Protein AF-A0A0A1TPD6-F1 (afdb_monomer_lite)

Radius of gyration: 27.26 Å; chains: 1; bounding box: 92×79×40 Å

Structure (mmCIF, N/CA/C/O backbone):
data_AF-A0A0A1TPD6-F1
#
_entry.id   AF-A0A0A1TPD6-F1
#
loop_
_atom_site.group_PDB
_atom_site.id
_atom_site.type_symbol
_atom_site.label_atom_id
_atom_site.label_alt_id
_atom_site.label_comp_id
_atom_site.label_asym_id
_atom_site.label_entity_id
_atom_site.label_seq_id
_atom_site.pdbx_PDB_ins_code
_atom_site.Cartn_x
_atom_site.Cartn_y
_atom_site.Cartn_z
_atom_site.occupancy
_atom_site.B_iso_or_equiv
_atom_site.auth_seq_id
_atom_site.auth_comp_id
_atom_site.auth_asym_id
_atom_site.auth_atom_id
_atom_site.pdbx_PDB_model_num
ATOM 1 N N . MET A 1 1 ? 70.419 62.899 -5.193 1.00 40.12 1 MET A N 1
ATOM 2 C CA . MET A 1 1 ? 69.857 62.252 -6.392 1.00 40.12 1 MET A CA 1
ATOM 3 C C . MET A 1 1 ? 69.975 60.765 -6.112 1.00 40.12 1 MET A C 1
ATOM 5 O O . MET A 1 1 ? 71.094 60.279 -6.061 1.00 40.12 1 MET A O 1
ATOM 9 N N . GLU A 1 2 ? 68.998 60.251 -5.362 1.00 36.41 2 GLU A N 1
ATOM 10 C CA . GLU A 1 2 ? 67.875 59.434 -5.888 1.00 36.41 2 GLU A CA 1
ATOM 11 C C . GLU A 1 2 ? 68.377 58.024 -6.238 1.00 36.41 2 GLU A C 1
ATOM 13 O O . GLU A 1 2 ? 69.223 57.893 -7.113 1.00 36.41 2 GLU A O 1
ATOM 18 N N . THR A 1 3 ? 68.180 57.069 -5.309 1.00 37.91 3 THR A N 1
ATOM 19 C CA . THR A 1 3 ? 67.200 55.942 -5.371 1.00 37.91 3 THR A CA 1
ATOM 20 C C . THR A 1 3 ? 67.683 54.843 -6.342 1.00 37.91 3 THR A C 1
ATOM 22 O O . THR A 1 3 ? 68.212 55.143 -7.397 1.00 37.91 3 THR A O 1
ATOM 25 N N . THR A 1 4 ? 67.684 53.541 -6.050 1.00 40.16 4 THR A N 1
ATOM 26 C CA . THR A 1 4 ? 66.733 52.669 -5.338 1.00 40.16 4 THR A CA 1
ATOM 27 C C . THR A 1 4 ? 67.425 51.362 -4.914 1.00 40.16 4 THR A C 1
ATOM 29 O O . THR A 1 4 ? 68.225 50.810 -5.670 1.00 40.16 4 THR A O 1
ATOM 32 N N . GLU A 1 5 ? 67.050 50.843 -3.744 1.00 43.75 5 GLU A N 1
ATOM 33 C CA . GLU A 1 5 ? 67.279 49.459 -3.307 1.00 43.75 5 GLU A CA 1
ATOM 34 C C . GLU A 1 5 ? 66.600 48.455 -4.250 1.00 43.75 5 GLU A C 1
ATOM 36 O O . GLU A 1 5 ? 65.486 48.686 -4.720 1.00 43.75 5 GLU A O 1
ATOM 41 N N . THR A 1 6 ? 67.250 47.319 -4.500 1.00 41.81 6 THR A N 1
ATOM 42 C CA . THR A 1 6 ? 66.646 46.162 -5.173 1.00 41.81 6 THR A CA 1
ATOM 43 C C . THR A 1 6 ? 66.425 45.076 -4.122 1.00 41.81 6 THR A C 1
ATOM 45 O O . THR A 1 6 ? 67.367 44.413 -3.698 1.00 41.81 6 THR A O 1
ATOM 48 N N . MET A 1 7 ? 65.183 44.946 -3.651 1.00 40.75 7 MET A N 1
ATOM 49 C CA . MET A 1 7 ? 64.729 43.807 -2.852 1.00 40.75 7 MET A CA 1
ATOM 50 C C . MET A 1 7 ? 64.311 42.682 -3.798 1.00 40.75 7 MET A C 1
ATOM 52 O O . MET A 1 7 ? 63.348 42.827 -4.549 1.00 40.75 7 MET A O 1
ATOM 56 N N . ASP A 1 8 ? 65.029 41.565 -3.749 1.00 39.47 8 ASP A N 1
ATOM 57 C CA . ASP A 1 8 ? 64.666 40.343 -4.458 1.00 39.47 8 ASP A CA 1
ATOM 58 C C . ASP A 1 8 ? 63.597 39.600 -3.638 1.00 39.47 8 ASP A C 1
ATOM 60 O O . ASP A 1 8 ? 63.873 39.003 -2.596 1.00 39.47 8 ASP A O 1
ATOM 64 N N . THR A 1 9 ? 62.335 39.732 -4.050 1.00 39.66 9 THR A N 1
ATOM 65 C CA . THR A 1 9 ? 61.203 39.032 -3.432 1.00 39.66 9 THR A CA 1
ATOM 66 C C . THR A 1 9 ? 61.023 37.703 -4.150 1.00 39.66 9 THR A C 1
ATOM 68 O O . THR A 1 9 ? 60.338 37.619 -5.166 1.00 39.66 9 THR A O 1
ATOM 71 N N . THR A 1 10 ? 61.614 36.643 -3.603 1.00 42.81 10 THR A N 1
ATOM 72 C CA . THR A 1 10 ? 61.229 35.275 -3.965 1.00 42.81 10 THR A CA 1
ATOM 73 C C . THR A 1 10 ? 59.826 35.013 -3.412 1.00 42.81 10 THR A C 1
ATOM 75 O O . THR A 1 10 ? 59.654 34.711 -2.231 1.00 42.81 10 THR A O 1
ATOM 78 N N . GLN A 1 11 ? 58.802 35.168 -4.254 1.00 41.94 11 GLN A N 1
ATOM 79 C CA . GLN A 1 11 ? 57.465 34.661 -3.962 1.00 41.94 11 GLN A CA 1
ATOM 80 C C . GLN A 1 11 ? 57.501 33.134 -4.050 1.00 41.94 11 GLN A C 1
ATOM 82 O O . GLN A 1 11 ? 57.608 32.552 -5.126 1.00 41.94 11 GLN A O 1
ATOM 87 N N . SER A 1 12 ? 57.432 32.495 -2.885 1.00 39.06 12 SER A N 1
ATOM 88 C CA . SER A 1 12 ? 57.153 31.070 -2.751 1.00 39.06 12 SER A CA 1
ATOM 89 C C . SER A 1 12 ? 55.742 30.810 -3.270 1.00 39.06 12 SER A C 1
ATOM 91 O O . SER A 1 12 ? 54.761 31.135 -2.603 1.00 39.06 12 SER A O 1
ATOM 93 N N . ILE A 1 13 ? 55.641 30.248 -4.472 1.00 45.31 13 ILE A N 1
ATOM 94 C CA . ILE A 1 13 ? 54.390 29.726 -5.017 1.00 45.31 13 ILE A CA 1
ATOM 95 C C . ILE A 1 13 ? 54.039 28.501 -4.172 1.00 45.31 13 ILE A C 1
ATOM 97 O O . ILE A 1 13 ? 54.633 27.436 -4.320 1.00 45.31 13 ILE A O 1
ATOM 101 N N . VAL A 1 14 ? 53.129 28.688 -3.218 1.00 43.56 14 VAL A N 1
ATOM 102 C CA . VAL A 1 14 ? 52.462 27.588 -2.522 1.00 43.56 14 VAL A CA 1
ATOM 103 C C . VAL A 1 14 ? 51.651 26.840 -3.584 1.00 43.56 14 VAL A C 1
ATOM 105 O O . VAL A 1 14 ? 50.853 27.490 -4.266 1.00 43.56 14 VAL A O 1
ATOM 108 N N . PRO A 1 15 ? 51.846 25.524 -3.782 1.00 39.44 15 PRO A N 1
ATOM 109 C CA . PRO A 1 15 ? 50.968 24.750 -4.643 1.00 39.44 15 PRO A CA 1
ATOM 110 C C . PRO A 1 15 ? 49.556 24.866 -4.081 1.00 39.44 15 PRO A C 1
ATOM 112 O O . PRO A 1 15 ? 49.305 24.488 -2.938 1.00 39.44 15 PRO A O 1
ATOM 115 N N . THR A 1 16 ? 48.657 25.461 -4.858 1.00 42.38 16 THR A N 1
ATOM 116 C CA . THR A 1 16 ? 47.227 25.391 -4.590 1.00 42.38 16 THR A CA 1
ATOM 117 C C . THR A 1 16 ? 46.869 23.915 -4.662 1.00 42.38 16 THR A C 1
ATOM 119 O O . THR A 1 16 ? 46.932 23.328 -5.740 1.00 42.38 16 THR A O 1
ATOM 122 N N . GLU A 1 17 ? 46.594 23.308 -3.506 1.00 46.78 17 GLU A N 1
ATOM 123 C CA . GLU A 1 17 ? 45.849 22.056 -3.430 1.00 46.78 17 GLU A CA 1
ATOM 124 C C . GLU A 1 17 ? 44.601 22.270 -4.281 1.00 46.78 17 GLU A C 1
ATOM 126 O O . GLU A 1 17 ? 43.726 23.071 -3.954 1.00 46.78 17 GLU A O 1
ATOM 131 N N . ILE A 1 18 ? 44.595 21.641 -5.452 1.00 50.12 18 ILE A N 1
ATOM 132 C CA . ILE A 1 18 ? 43.374 21.430 -6.203 1.00 50.12 18 ILE A CA 1
ATOM 133 C C . ILE A 1 18 ? 42.593 20.501 -5.285 1.00 50.12 18 ILE A C 1
ATOM 135 O O . ILE A 1 18 ? 42.940 19.329 -5.164 1.00 50.12 18 ILE A O 1
ATOM 139 N N . GLU A 1 19 ? 41.635 21.062 -4.547 1.00 47.12 19 GLU A N 1
ATOM 140 C CA . GLU A 1 19 ? 40.590 20.279 -3.905 1.00 47.12 19 GLU A CA 1
ATOM 141 C C . GLU A 1 19 ? 39.925 19.497 -5.038 1.00 47.12 19 GLU A C 1
ATOM 143 O O . GLU A 1 19 ? 39.137 20.043 -5.812 1.00 47.12 19 GLU A O 1
ATOM 148 N N . GLU A 1 20 ? 40.357 18.247 -5.216 1.00 48.75 20 GLU A N 1
ATOM 149 C CA . GLU A 1 20 ? 39.666 17.281 -6.049 1.00 48.75 20 GLU A CA 1
ATOM 150 C C . GLU A 1 20 ? 38.258 17.179 -5.473 1.00 48.75 20 GLU A C 1
ATOM 152 O O . GLU A 1 20 ? 38.037 16.639 -4.387 1.00 48.75 20 GLU A O 1
ATOM 157 N N . GLU A 1 21 ? 37.324 17.814 -6.180 1.00 52.53 21 GLU A N 1
ATOM 158 C CA . GLU A 1 21 ? 35.896 17.700 -5.950 1.00 52.53 21 GLU A CA 1
ATOM 159 C C . GLU A 1 21 ? 35.589 16.202 -5.815 1.00 52.53 21 GLU A C 1
ATOM 161 O O . GLU A 1 21 ? 35.946 15.437 -6.718 1.00 52.53 21 GLU A O 1
ATOM 166 N N . PRO A 1 22 ? 35.034 15.743 -4.676 1.00 42.78 22 PRO A N 1
ATOM 167 C CA . PRO A 1 22 ? 34.856 14.320 -4.454 1.00 42.78 22 PRO A CA 1
ATOM 168 C C . PRO A 1 22 ? 33.992 13.771 -5.584 1.00 42.78 22 PRO A C 1
ATOM 170 O O . PRO A 1 22 ? 32.876 14.248 -5.801 1.00 42.78 22 PRO A O 1
ATOM 173 N N . GLU A 1 23 ? 34.529 12.790 -6.317 1.00 48.69 23 GLU A N 1
ATOM 174 C CA . GLU A 1 23 ? 33.781 12.115 -7.371 1.00 48.69 23 GLU A CA 1
ATOM 175 C C . GLU A 1 23 ? 32.415 11.691 -6.821 1.00 48.69 23 GLU A C 1
ATOM 177 O O . GLU A 1 23 ? 32.359 11.203 -5.685 1.00 48.69 23 GLU A O 1
ATOM 182 N N . PRO A 1 24 ? 31.318 11.859 -7.587 1.00 39.69 24 PRO A N 1
ATOM 183 C CA . PRO A 1 24 ? 29.994 11.478 -7.134 1.00 39.69 24 PRO A CA 1
ATOM 184 C C . PRO A 1 24 ? 29.996 9.969 -6.905 1.00 39.69 24 PRO A C 1
ATOM 186 O O . PRO A 1 24 ? 29.801 9.162 -7.816 1.00 39.69 24 PRO A O 1
ATOM 189 N N . THR A 1 25 ? 30.234 9.566 -5.658 1.00 43.00 25 THR A N 1
ATOM 190 C CA . THR A 1 25 ? 29.910 8.233 -5.188 1.00 43.00 25 THR A CA 1
ATOM 191 C C . THR A 1 25 ? 28.447 8.071 -5.526 1.00 43.00 25 THR A C 1
ATOM 193 O O . THR A 1 25 ? 27.663 8.880 -5.048 1.00 43.00 25 THR A O 1
ATOM 196 N N . ALA A 1 26 ? 28.099 7.119 -6.396 1.00 45.78 26 ALA A N 1
ATOM 197 C CA . ALA A 1 26 ? 26.714 6.801 -6.716 1.00 45.78 26 ALA A CA 1
ATOM 198 C C . ALA A 1 26 ? 25.949 6.626 -5.398 1.00 45.78 26 ALA A C 1
ATOM 200 O O . ALA A 1 26 ? 26.045 5.576 -4.755 1.00 45.78 26 ALA A O 1
ATOM 201 N N . GLU A 1 27 ? 25.318 7.708 -4.940 1.00 46.75 27 GLU A N 1
ATOM 202 C CA . GLU A 1 27 ? 24.665 7.753 -3.651 1.00 46.75 27 GLU A CA 1
ATOM 203 C C . GLU A 1 27 ? 23.509 6.780 -3.761 1.00 46.75 27 GLU A C 1
ATOM 205 O O . GLU A 1 27 ? 22.749 6.789 -4.732 1.00 46.75 27 GLU A O 1
ATOM 210 N N . ILE A 1 28 ? 23.423 5.886 -2.785 1.00 50.06 28 ILE A N 1
ATOM 211 C CA . ILE A 1 28 ? 22.258 5.039 -2.608 1.00 50.06 28 ILE A CA 1
ATOM 212 C C . ILE A 1 28 ? 21.095 5.999 -2.358 1.00 50.06 28 ILE A C 1
ATOM 214 O O . ILE A 1 28 ? 20.936 6.525 -1.257 1.00 50.06 28 ILE A O 1
ATOM 218 N N . SER A 1 29 ? 20.354 6.309 -3.420 1.00 55.28 29 SER A N 1
ATOM 219 C CA . SER A 1 29 ? 19.239 7.238 -3.366 1.00 55.28 29 SER A CA 1
ATOM 220 C C . SER A 1 29 ? 18.076 6.495 -2.730 1.00 55.28 29 SER A C 1
ATOM 222 O O . SER A 1 29 ? 17.429 5.649 -3.347 1.00 55.28 29 SER A O 1
ATOM 224 N N . TRP A 1 30 ? 17.877 6.733 -1.438 1.00 59.12 30 TRP A N 1
ATOM 225 C CA . TRP A 1 30 ? 16.657 6.326 -0.761 1.00 5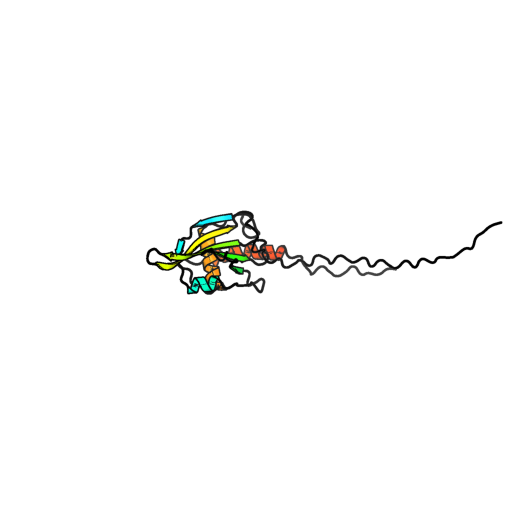9.12 30 TRP A CA 1
ATOM 226 C C . TRP A 1 30 ? 15.476 7.122 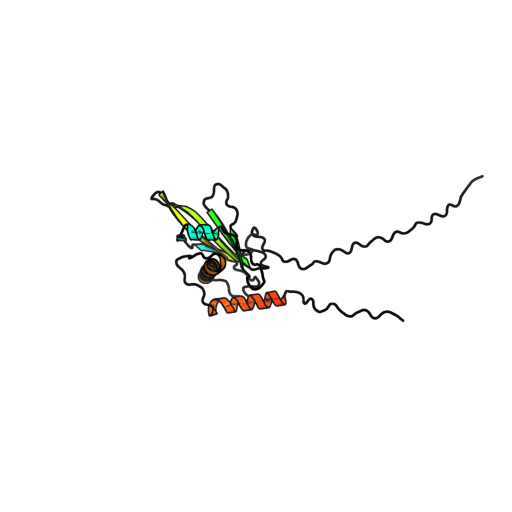-1.323 1.00 59.12 30 TRP A C 1
ATOM 228 O O . TRP A 1 30 ? 15.650 8.303 -1.643 1.00 59.12 30 TRP A O 1
ATOM 238 N N . PRO A 1 31 ? 14.274 6.525 -1.394 1.00 63.12 31 PRO A N 1
ATOM 239 C CA . PRO A 1 31 ? 13.094 7.239 -1.846 1.00 63.12 31 PRO A CA 1
ATOM 240 C C . PRO A 1 31 ? 12.879 8.483 -1.001 1.00 63.12 31 PRO A C 1
ATOM 242 O O . PRO A 1 31 ? 12.891 8.449 0.236 1.00 63.12 31 PRO A O 1
ATOM 245 N N . VAL A 1 32 ? 12.640 9.600 -1.679 1.00 75.62 32 VAL A N 1
ATOM 246 C CA . VAL A 1 32 ? 12.209 10.810 -1.000 1.00 75.62 32 VAL A CA 1
ATOM 247 C C . VAL A 1 32 ? 10.720 10.640 -0.741 1.00 75.62 32 VAL A C 1
ATOM 249 O O . VAL A 1 32 ? 9.873 10.966 -1.565 1.00 75.62 32 VAL A O 1
ATOM 252 N N . TRP A 1 33 ? 10.405 10.112 0.439 1.00 77.62 33 TRP A N 1
ATOM 253 C CA . TRP A 1 33 ? 9.057 9.739 0.886 1.00 77.62 33 TRP A CA 1
ATOM 254 C C . TRP A 1 33 ? 7.988 10.834 0.765 1.00 77.62 33 TRP A C 1
ATOM 256 O O . TRP A 1 33 ? 6.804 10.545 0.847 1.00 77.62 33 TRP A O 1
ATOM 266 N N . GLN A 1 34 ? 8.397 12.092 0.613 1.00 75.19 34 GLN A N 1
ATOM 267 C CA . GLN A 1 34 ? 7.517 13.258 0.518 1.00 75.19 34 GLN A CA 1
ATOM 268 C C . GLN A 1 34 ? 7.340 13.764 -0.917 1.00 75.19 34 GLN A C 1
ATOM 270 O O . GLN A 1 34 ? 6.564 14.696 -1.135 1.00 75.19 34 GLN A O 1
ATOM 275 N N . LEU A 1 35 ? 8.068 13.212 -1.893 1.00 71.44 35 LEU A N 1
ATOM 276 C CA . LEU A 1 35 ? 7.923 13.645 -3.275 1.00 71.44 35 LEU A CA 1
ATOM 277 C C . LEU A 1 35 ? 6.564 13.202 -3.827 1.00 71.44 35 LEU A C 1
ATOM 279 O O . LEU A 1 35 ? 6.159 12.052 -3.637 1.00 71.44 35 LEU A O 1
ATOM 283 N N . PRO A 1 36 ? 5.849 14.100 -4.526 1.00 69.25 36 PRO A N 1
ATOM 284 C CA . PRO A 1 36 ? 4.615 13.729 -5.190 1.00 69.25 36 PRO A CA 1
ATOM 285 C C . PRO A 1 36 ? 4.913 12.738 -6.317 1.00 69.25 36 PRO A C 1
ATOM 287 O O . PRO A 1 36 ? 5.916 12.867 -7.020 1.00 69.25 36 PRO A O 1
ATOM 290 N N . TYR A 1 37 ? 3.995 11.795 -6.534 1.00 75.69 37 TYR A N 1
ATOM 291 C CA . TYR A 1 37 ? 4.006 10.959 -7.731 1.00 75.69 37 TYR A CA 1
ATOM 292 C C . TYR A 1 37 ? 4.108 11.832 -8.979 1.00 75.69 37 TYR A C 1
ATOM 294 O O . TYR A 1 37 ? 3.310 12.756 -9.161 1.00 75.69 37 TYR A O 1
ATOM 302 N N . LYS A 1 38 ? 5.050 11.513 -9.870 1.00 71.94 38 LYS A N 1
ATOM 303 C CA . LYS A 1 38 ? 5.171 12.212 -11.154 1.00 71.94 38 LYS A CA 1
ATOM 304 C C . LYS A 1 38 ? 3.920 11.998 -12.002 1.00 71.94 38 LYS A C 1
ATOM 306 O O . LYS A 1 38 ? 3.431 12.934 -12.628 1.00 71.94 38 LYS A O 1
ATOM 311 N N . ASN A 1 39 ? 3.402 10.770 -11.990 1.00 79.56 39 ASN A N 1
ATOM 312 C CA . ASN A 1 39 ? 2.117 10.397 -12.567 1.00 79.56 39 ASN A CA 1
ATOM 313 C C . ASN A 1 39 ? 1.498 9.289 -11.728 1.00 79.56 39 ASN A C 1
ATOM 315 O O . ASN A 1 39 ? 2.157 8.287 -11.460 1.00 79.56 39 ASN A O 1
ATOM 319 N N . SER A 1 40 ? 0.237 9.445 -11.344 1.00 87.81 40 SER A N 1
ATOM 320 C CA . SER A 1 40 ? -0.446 8.454 -10.523 1.00 87.81 40 SER A CA 1
ATOM 321 C C . SER A 1 40 ? -1.865 8.183 -10.983 1.00 87.81 40 SER A C 1
ATOM 323 O O . SER A 1 40 ? -2.507 8.994 -11.654 1.00 87.81 40 SER A O 1
ATOM 325 N N . ALA A 1 41 ? -2.350 7.012 -10.597 1.00 90.88 41 ALA A N 1
ATOM 326 C CA . ALA A 1 41 ? -3.760 6.697 -10.517 1.00 90.88 41 ALA A CA 1
ATOM 327 C C . ALA A 1 41 ? -4.143 6.561 -9.048 1.00 90.88 41 ALA A C 1
ATOM 329 O O . ALA A 1 41 ? -3.311 6.295 -8.180 1.00 90.88 41 ALA A O 1
ATOM 330 N N . MET A 1 42 ? -5.428 6.761 -8.784 1.00 94.31 42 MET A N 1
ATOM 331 C CA . MET A 1 42 ? -6.029 6.562 -7.480 1.00 94.31 42 MET A CA 1
ATOM 332 C C . MET A 1 42 ? -7.333 5.803 -7.669 1.00 94.31 42 MET A C 1
ATOM 334 O O . MET A 1 42 ? -8.114 6.126 -8.566 1.00 94.31 42 MET A O 1
ATOM 338 N N . ALA A 1 43 ? -7.588 4.835 -6.797 1.00 95.62 43 ALA A N 1
ATOM 339 C CA . ALA A 1 43 ? -8.846 4.110 -6.770 1.00 95.62 43 ALA A CA 1
ATOM 340 C C . ALA A 1 43 ? -9.341 3.906 -5.337 1.00 95.62 43 ALA A C 1
ATOM 342 O O . ALA A 1 43 ? -8.532 3.736 -4.417 1.00 95.62 43 ALA A O 1
ATOM 343 N N . PRO A 1 44 ? -10.668 3.896 -5.127 1.00 96.19 44 PRO A N 1
ATOM 344 C CA . PRO A 1 44 ? -11.237 3.521 -3.845 1.00 96.19 44 PRO A CA 1
ATOM 345 C C . PRO A 1 44 ? -10.915 2.058 -3.526 1.00 96.19 44 PRO A C 1
ATOM 347 O O . PRO A 1 44 ? -10.950 1.190 -4.400 1.00 96.19 44 PRO A O 1
ATOM 350 N N . TRP A 1 45 ? -10.648 1.770 -2.257 1.00 94.44 45 TRP A N 1
ATOM 351 C CA . TRP A 1 45 ? -10.473 0.404 -1.766 1.00 94.44 45 TRP A CA 1
ATOM 352 C C . TRP A 1 45 ? -11.583 0.034 -0.784 1.00 94.44 45 TRP A C 1
ATOM 354 O O . TRP A 1 45 ? -12.236 -0.988 -0.968 1.00 94.44 45 TRP A O 1
ATOM 364 N N . ASN A 1 46 ? -11.878 0.920 0.170 1.00 93.38 46 ASN A N 1
ATOM 365 C CA . ASN A 1 46 ? -12.979 0.808 1.129 1.00 93.38 46 ASN A CA 1
ATOM 366 C C . ASN A 1 46 ? -13.019 -0.525 1.894 1.00 93.38 46 ASN A C 1
ATOM 368 O O . ASN A 1 46 ? -14.100 -1.068 2.132 1.00 93.38 46 ASN A O 1
ATOM 372 N N . ILE A 1 47 ? -11.857 -1.047 2.290 1.00 92.75 47 ILE A N 1
ATOM 373 C CA . ILE A 1 47 ? -11.776 -2.255 3.119 1.00 92.75 47 ILE A CA 1
ATOM 374 C C . ILE A 1 47 ? -11.561 -1.881 4.579 1.00 92.75 47 ILE A C 1
ATOM 376 O O . ILE A 1 47 ? -10.731 -1.033 4.902 1.00 92.75 47 ILE A O 1
ATOM 380 N N . THR A 1 48 ? -12.338 -2.499 5.464 1.00 93.50 48 THR A N 1
ATOM 381 C CA . THR A 1 48 ? -12.150 -2.377 6.911 1.00 93.50 48 THR A CA 1
ATOM 382 C C . THR A 1 48 ? -11.078 -3.362 7.353 1.00 93.50 48 THR A C 1
ATOM 384 O O . THR A 1 48 ? -11.109 -4.518 6.941 1.00 93.50 48 THR A O 1
ATOM 387 N N . ILE A 1 49 ? -10.148 -2.889 8.173 1.00 93.62 49 ILE A N 1
ATOM 388 C CA . ILE A 1 49 ? -9.020 -3.660 8.703 1.00 93.62 49 ILE A CA 1
ATOM 389 C C . ILE A 1 49 ? -9.117 -3.747 10.225 1.00 93.62 49 ILE A C 1
ATOM 391 O O . ILE A 1 49 ? -9.842 -2.963 10.848 1.00 93.62 49 ILE A O 1
ATOM 395 N N . SER A 1 50 ? -8.401 -4.699 10.820 1.00 93.31 50 SER A N 1
ATOM 396 C CA . SER A 1 50 ? -8.301 -4.777 12.275 1.00 93.31 50 SER A CA 1
ATOM 397 C C . SER A 1 50 ? -7.410 -3.661 12.834 1.00 93.31 50 SER A C 1
ATOM 399 O O . SER A 1 50 ? -6.655 -3.015 12.102 1.00 93.31 50 SER A O 1
ATOM 401 N N . ARG A 1 51 ? -7.502 -3.427 14.148 1.00 92.94 51 ARG A N 1
ATOM 402 C CA . ARG A 1 51 ? -6.565 -2.541 14.847 1.00 92.94 51 ARG A CA 1
ATOM 403 C C . ARG A 1 51 ? -5.136 -3.074 14.768 1.00 92.94 51 ARG A C 1
ATOM 405 O O . ARG A 1 51 ? -4.239 -2.292 14.491 1.00 92.94 51 ARG A O 1
ATOM 412 N N . ASP A 1 52 ? -4.954 -4.378 14.937 1.00 93.31 52 ASP A N 1
ATOM 413 C CA . ASP A 1 52 ? -3.638 -5.017 14.887 1.00 93.31 52 ASP A CA 1
ATOM 414 C C . ASP A 1 52 ? -2.979 -4.803 13.511 1.00 93.31 52 ASP A C 1
ATOM 416 O O . ASP A 1 52 ? -1.839 -4.356 13.432 1.00 93.31 52 ASP A O 1
ATOM 420 N N . ASP A 1 53 ? -3.727 -4.991 12.414 1.00 92.44 53 ASP A N 1
ATOM 421 C CA . ASP A 1 53 ? -3.222 -4.717 11.058 1.00 92.44 53 ASP A CA 1
ATOM 422 C C . ASP A 1 53 ? -2.861 -3.242 10.864 1.00 92.44 53 ASP A C 1
ATOM 424 O O . ASP A 1 53 ? -1.897 -2.913 10.171 1.00 92.44 53 ASP A O 1
ATOM 428 N N . PHE A 1 54 ? -3.653 -2.338 11.446 1.00 92.88 54 PHE A N 1
ATOM 429 C CA . PHE A 1 54 ? -3.366 -0.913 11.398 1.00 92.88 54 PHE A CA 1
ATOM 430 C C . PHE A 1 54 ? -2.082 -0.573 12.150 1.00 92.88 54 PHE A C 1
ATOM 432 O O . PHE A 1 54 ? -1.258 0.155 11.606 1.00 92.88 54 PHE A O 1
ATOM 439 N N . GLU A 1 55 ? -1.887 -1.118 13.350 1.00 92.25 55 GLU A N 1
ATOM 440 C CA . GLU A 1 55 ? -0.673 -0.927 14.147 1.00 92.25 55 GLU A CA 1
ATOM 441 C C . GLU A 1 55 ? 0.563 -1.442 13.403 1.00 92.25 55 GLU A C 1
ATOM 443 O O . GLU A 1 55 ? 1.535 -0.700 13.276 1.00 92.25 55 GLU A O 1
ATOM 448 N N . CYS A 1 56 ? 0.491 -2.625 12.790 1.00 91.69 56 CYS A N 1
ATOM 449 C CA . CYS A 1 56 ? 1.559 -3.146 11.935 1.00 91.69 56 CYS A CA 1
ATOM 450 C C . CYS A 1 56 ? 1.858 -2.231 10.731 1.00 91.69 56 CYS A C 1
ATOM 452 O O . CYS A 1 56 ? 3.012 -2.065 10.351 1.00 91.69 56 CYS A O 1
ATOM 454 N N . MET A 1 57 ? 0.853 -1.569 10.146 1.00 89.88 57 MET A N 1
ATOM 455 C CA . MET A 1 57 ? 1.068 -0.585 9.070 1.00 89.88 57 MET A CA 1
ATOM 456 C C . MET A 1 57 ? 1.668 0.747 9.538 1.00 89.88 57 MET A C 1
ATOM 458 O O . MET A 1 57 ? 2.171 1.517 8.715 1.00 89.88 57 MET A O 1
ATOM 462 N N . LEU A 1 58 ? 1.616 1.035 10.839 1.00 89.94 58 LEU A N 1
ATOM 463 C CA . LEU A 1 58 ? 2.337 2.151 11.452 1.00 89.94 58 LEU A CA 1
ATOM 464 C C . LEU A 1 58 ? 3.785 1.786 11.795 1.00 89.94 58 LEU A C 1
ATOM 466 O O . LEU A 1 58 ? 4.570 2.668 12.150 1.00 89.94 58 LEU A O 1
ATOM 470 N N . GLU A 1 59 ? 4.168 0.518 11.668 1.00 87.88 59 GLU A N 1
ATOM 471 C CA . GLU A 1 59 ? 5.564 0.123 11.737 1.00 87.88 59 GLU A CA 1
ATOM 472 C C . GLU A 1 59 ? 6.244 0.431 10.399 1.00 87.88 59 GLU A C 1
ATOM 474 O O . GLU A 1 59 ? 5.750 0.119 9.315 1.00 87.88 59 GLU A O 1
ATOM 479 N N . SER A 1 60 ? 7.395 1.099 10.459 1.00 85.88 60 SER A N 1
ATOM 480 C CA . SER A 1 60 ? 8.230 1.274 9.275 1.00 85.88 60 SER A CA 1
ATOM 481 C C . SER A 1 60 ? 9.029 0.002 9.016 1.00 85.88 60 SER A C 1
ATOM 483 O O . SER A 1 60 ? 9.679 -0.508 9.929 1.00 85.88 60 SER A O 1
ATOM 485 N N . PHE A 1 61 ? 9.074 -0.433 7.764 1.00 87.12 61 PHE A N 1
ATOM 486 C CA . PHE A 1 61 ? 9.968 -1.482 7.293 1.00 87.12 61 PHE A CA 1
ATOM 487 C C . PHE A 1 61 ? 11.016 -0.865 6.368 1.00 87.12 61 PHE A C 1
ATOM 489 O O . PHE A 1 61 ? 10.673 -0.112 5.458 1.00 87.12 61 PHE A O 1
ATOM 496 N N . GLU A 1 62 ? 12.293 -1.167 6.583 1.00 82.19 62 GLU A N 1
ATOM 497 C CA . GLU A 1 62 ? 13.374 -0.665 5.737 1.00 82.19 62 GLU A CA 1
ATOM 498 C C . GLU A 1 62 ? 14.104 -1.829 5.074 1.00 82.19 62 GLU A C 1
ATOM 500 O O . GLU A 1 62 ? 14.647 -2.705 5.743 1.00 82.19 62 GLU A O 1
ATOM 505 N N . ALA A 1 63 ? 14.137 -1.802 3.746 1.00 75.00 63 ALA A N 1
ATOM 506 C CA . ALA A 1 63 ? 14.939 -2.673 2.906 1.00 75.00 63 ALA A CA 1
ATOM 507 C C . ALA A 1 63 ? 16.424 -2.619 3.303 1.00 75.00 63 ALA A C 1
ATOM 509 O O . ALA A 1 63 ? 17.072 -1.589 3.135 1.00 75.00 63 ALA A O 1
ATOM 510 N N . TRP A 1 64 ? 17.010 -3.720 3.780 1.00 63.06 64 TRP A N 1
ATOM 511 C CA . TRP A 1 64 ? 18.441 -3.747 4.141 1.00 63.06 64 TRP A CA 1
ATOM 512 C C . TRP A 1 64 ? 19.364 -4.183 2.994 1.00 63.06 64 TRP A C 1
ATOM 514 O O . TRP A 1 64 ? 20.579 -3.997 3.075 1.00 63.06 64 TRP A O 1
ATOM 524 N N . HIS A 1 65 ? 18.833 -4.794 1.928 1.00 61.19 65 HIS A N 1
ATOM 525 C CA . HIS A 1 65 ? 19.651 -5.350 0.846 1.00 61.19 65 HIS A CA 1
ATOM 526 C C . HIS A 1 65 ? 18.877 -5.434 -0.477 1.00 61.19 65 HIS A C 1
ATOM 528 O O . HIS A 1 65 ? 17.671 -5.593 -0.476 1.00 61.19 65 HIS A O 1
ATOM 534 N N . TYR A 1 66 ? 19.569 -5.494 -1.621 1.00 56.06 66 TYR A N 1
ATOM 535 C CA . TYR A 1 66 ? 18.992 -5.706 -2.968 1.00 56.06 66 TYR A CA 1
ATOM 536 C C . TYR A 1 66 ? 18.033 -6.910 -3.137 1.00 56.06 66 TYR A C 1
ATOM 538 O O . TYR A 1 66 ? 17.399 -7.040 -4.183 1.00 56.06 66 TYR A O 1
ATOM 546 N N . ASN A 1 67 ? 17.979 -7.833 -2.173 1.00 56.31 67 ASN A N 1
ATOM 547 C CA . ASN A 1 67 ? 17.033 -8.954 -2.183 1.00 56.31 67 ASN A CA 1
ATOM 548 C C . ASN A 1 67 ? 15.745 -8.647 -1.406 1.00 56.31 67 ASN A C 1
ATOM 550 O O . ASN A 1 67 ? 14.751 -9.332 -1.617 1.00 56.31 67 ASN A O 1
ATOM 554 N N . ASP A 1 68 ? 15.775 -7.629 -0.553 1.00 59.66 68 ASP A N 1
ATOM 555 C CA . ASP A 1 68 ? 14.680 -7.156 0.278 1.00 59.66 68 ASP A CA 1
ATOM 556 C C . ASP A 1 68 ? 14.386 -5.723 -0.155 1.00 59.66 68 ASP A C 1
ATOM 558 O O . ASP A 1 68 ? 14.972 -4.770 0.332 1.00 59.66 68 ASP A O 1
ATOM 562 N N . ILE A 1 69 ? 13.647 -5.607 -1.253 1.00 77.56 69 ILE A N 1
ATOM 563 C CA . ILE A 1 69 ? 13.659 -4.416 -2.112 1.00 77.56 69 ILE A CA 1
ATOM 564 C C . ILE A 1 69 ? 12.688 -3.364 -1.602 1.00 77.56 69 ILE A C 1
ATOM 566 O O . ILE A 1 69 ? 12.779 -2.210 -1.994 1.00 77.56 69 ILE A O 1
ATOM 570 N N . TRP A 1 70 ? 11.737 -3.758 -0.770 1.00 85.06 70 TRP A N 1
ATOM 571 C CA . TRP A 1 70 ? 10.646 -2.898 -0.370 1.00 85.06 70 TRP A CA 1
ATOM 572 C C . TRP A 1 70 ? 10.944 -2.237 0.957 1.00 85.06 70 TRP A C 1
ATOM 574 O O . TRP A 1 70 ? 11.358 -2.883 1.906 1.00 85.06 70 TRP A O 1
ATOM 584 N N . SER A 1 71 ? 10.683 -0.946 1.022 1.00 88.69 71 SER A N 1
ATOM 585 C CA . SER A 1 71 ? 10.563 -0.211 2.265 1.00 88.69 71 SER A CA 1
ATOM 586 C C . SER A 1 71 ? 9.111 0.228 2.411 1.00 88.69 71 SER A C 1
ATOM 588 O O . SER A 1 71 ? 8.476 0.649 1.440 1.00 88.69 71 SER A O 1
ATOM 590 N N . VAL A 1 72 ? 8.593 0.152 3.630 1.00 91.12 72 VAL A N 1
ATOM 591 C CA . VAL A 1 72 ? 7.270 0.646 4.000 1.00 91.12 72 VAL A CA 1
ATOM 592 C C . VAL A 1 72 ? 7.455 1.765 5.007 1.00 91.12 72 VAL A C 1
ATOM 594 O O . VAL A 1 72 ? 8.182 1.614 5.989 1.00 91.12 72 VAL A O 1
ATOM 597 N N . LYS A 1 73 ? 6.802 2.901 4.783 1.00 91.62 73 LYS A N 1
ATOM 598 C CA . LYS A 1 73 ? 6.876 4.026 5.706 1.00 91.62 73 LYS A CA 1
ATOM 599 C C . LYS A 1 73 ? 5.519 4.700 5.889 1.00 91.62 73 LYS A C 1
ATOM 601 O O . LYS A 1 73 ? 4.972 5.216 4.910 1.00 91.62 73 LYS A O 1
ATOM 606 N N . PRO A 1 74 ? 4.986 4.764 7.119 1.00 91.69 74 PRO A N 1
ATOM 607 C CA . PRO A 1 74 ? 3.874 5.650 7.418 1.00 91.69 74 PRO A CA 1
ATOM 608 C C . PRO A 1 74 ? 4.352 7.101 7.385 1.00 91.69 74 PRO A C 1
ATOM 610 O O . PRO A 1 74 ? 5.435 7.447 7.869 1.00 91.69 74 PRO A O 1
ATOM 613 N N . MET A 1 75 ? 3.531 7.968 6.815 1.00 88.69 75 MET A N 1
ATOM 614 C CA . MET A 1 75 ? 3.779 9.399 6.810 1.00 88.69 75 MET A CA 1
ATOM 615 C C . MET A 1 75 ? 3.238 10.046 8.078 1.00 88.69 75 MET A C 1
ATOM 617 O O . MET A 1 75 ? 2.224 9.584 8.607 1.00 88.69 75 MET A O 1
ATOM 621 N N . PRO A 1 76 ? 3.888 11.125 8.558 1.00 73.69 76 PRO A N 1
ATOM 622 C CA . PRO A 1 76 ? 3.404 11.865 9.712 1.00 73.69 76 PRO A CA 1
ATOM 623 C C . PRO A 1 76 ? 1.946 12.269 9.496 1.00 73.69 76 PRO A C 1
ATOM 625 O O . PRO A 1 76 ? 1.623 12.918 8.500 1.00 73.69 76 PRO A O 1
ATOM 628 N N . GLN A 1 77 ? 1.073 11.868 10.418 1.00 69.38 77 GLN A N 1
ATOM 629 C CA . GLN A 1 77 ? -0.285 12.392 10.465 1.00 69.38 77 GLN A CA 1
ATOM 630 C C . GLN A 1 77 ? -0.226 13.870 10.864 1.00 69.38 77 GLN A C 1
ATOM 632 O O . GLN A 1 77 ? 0.565 14.254 11.728 1.00 69.38 77 GLN A O 1
ATOM 637 N N . GLU A 1 78 ? -1.095 14.701 10.290 1.00 69.25 78 GLU A N 1
ATOM 638 C CA . GLU A 1 78 ? -1.443 15.944 10.977 1.00 69.25 78 GLU A CA 1
ATOM 639 C C . GLU A 1 78 ? -2.166 15.559 12.274 1.00 69.25 78 GLU A C 1
ATOM 641 O O . GLU A 1 78 ? -3.054 14.709 12.236 1.00 69.25 78 GLU A O 1
ATOM 646 N N . GLU A 1 79 ? -1.805 16.163 13.413 1.00 61.38 79 GLU A N 1
ATOM 647 C CA . GLU A 1 79 ? -2.311 15.791 14.753 1.00 61.38 79 GLU A CA 1
ATOM 648 C C . GLU A 1 79 ? -3.849 15.808 14.874 1.00 61.38 79 GLU A C 1
ATOM 650 O O . GLU A 1 79 ? -4.416 15.197 15.776 1.00 61.38 79 GLU A O 1
ATOM 655 N N . SER A 1 80 ? -4.538 16.513 13.975 1.00 67.69 80 SER A N 1
ATOM 656 C CA . SER A 1 80 ? -6.000 16.609 13.908 1.00 67.69 80 SER A CA 1
ATOM 657 C C . SER A 1 80 ? -6.641 15.670 12.881 1.00 67.69 80 SER A C 1
ATOM 659 O O . SER A 1 80 ? -7.870 15.607 12.787 1.00 67.69 80 SER A O 1
ATOM 661 N N . SER A 1 81 ? -5.837 14.962 12.089 1.00 77.31 81 SER A N 1
ATOM 662 C CA . SER A 1 81 ? -6.308 14.077 11.034 1.00 77.31 81 SER A CA 1
ATOM 663 C C . SER A 1 81 ? -6.363 12.635 11.528 1.00 77.31 81 SER A C 1
ATOM 665 O O . SER A 1 81 ? -5.365 12.035 11.904 1.00 77.31 81 SER A O 1
ATOM 667 N N . ASN A 1 82 ? -7.546 12.038 11.433 1.00 87.88 82 ASN A N 1
ATOM 668 C CA . ASN A 1 82 ? -7.751 10.601 11.616 1.00 87.88 82 ASN A CA 1
ATOM 669 C C . ASN A 1 82 ? -7.274 9.793 10.391 1.00 87.88 82 ASN A C 1
ATOM 671 O O . ASN A 1 82 ? -7.823 8.733 10.100 1.00 87.88 82 ASN A O 1
ATOM 675 N N . THR A 1 83 ? -6.327 10.324 9.614 1.00 90.62 83 THR A N 1
ATOM 676 C CA . THR A 1 83 ? -5.942 9.789 8.309 1.00 90.62 83 THR A CA 1
ATOM 677 C C . THR A 1 83 ? -4.436 9.575 8.252 1.00 90.62 83 THR A C 1
ATOM 679 O O . THR A 1 83 ? -3.670 10.526 8.362 1.00 90.62 83 THR A O 1
ATOM 682 N N . THR A 1 84 ? -4.012 8.336 8.012 1.00 91.69 84 THR A N 1
ATOM 683 C CA . THR A 1 84 ? -2.615 7.965 7.756 1.00 91.69 84 THR A CA 1
ATOM 684 C C . THR A 1 84 ? -2.408 7.709 6.274 1.00 91.69 84 THR A C 1
ATOM 686 O O . THR A 1 84 ? -3.220 7.039 5.636 1.00 91.69 84 THR A O 1
ATOM 689 N N . LEU A 1 85 ? -1.284 8.172 5.737 1.00 92.50 85 LEU A N 1
ATOM 690 C CA . LEU A 1 85 ? -0.777 7.714 4.449 1.00 92.50 85 LEU A CA 1
ATOM 691 C C . LEU A 1 85 ? 0.364 6.729 4.705 1.00 92.50 85 LEU A C 1
ATOM 693 O O . LEU A 1 85 ? 1.293 7.064 5.433 1.00 92.50 85 LEU A O 1
ATOM 697 N N . VAL A 1 86 ? 0.303 5.535 4.126 1.00 93.44 86 VAL A N 1
ATOM 698 C CA . VAL A 1 86 ? 1.387 4.545 4.223 1.00 93.44 86 VAL A CA 1
ATOM 699 C C . VAL A 1 86 ? 1.968 4.334 2.839 1.00 93.44 86 VAL A C 1
ATOM 701 O O . VAL A 1 86 ? 1.230 4.029 1.902 1.00 93.44 86 VAL A O 1
ATOM 704 N N . HIS A 1 87 ? 3.275 4.539 2.710 1.00 93.38 87 HIS A N 1
ATOM 705 C CA . HIS A 1 87 ? 4.018 4.408 1.465 1.00 93.38 87 HIS A CA 1
ATOM 706 C C . HIS A 1 87 ? 4.727 3.068 1.376 1.00 93.38 87 HIS A C 1
ATOM 708 O O . HIS A 1 87 ? 5.323 2.624 2.351 1.00 93.38 87 HIS A O 1
ATOM 714 N N . PHE A 1 88 ? 4.738 2.498 0.178 1.00 91.56 88 PHE A N 1
ATOM 715 C CA . PHE A 1 88 ? 5.552 1.356 -0.208 1.00 91.56 88 PHE A CA 1
ATOM 716 C C . PHE A 1 88 ? 6.455 1.819 -1.342 1.00 91.56 88 PHE A C 1
ATOM 718 O O . PHE A 1 88 ? 5.973 2.337 -2.352 1.00 91.56 88 PHE A O 1
ATOM 725 N N . ALA A 1 89 ? 7.758 1.662 -1.166 1.00 87.19 89 ALA A N 1
ATOM 726 C CA . ALA A 1 89 ? 8.749 2.117 -2.126 1.00 87.19 89 ALA A CA 1
ATOM 727 C C . ALA A 1 89 ? 9.806 1.043 -2.341 1.00 87.19 89 ALA A C 1
ATOM 729 O O . ALA A 1 89 ? 10.253 0.405 -1.386 1.00 87.19 89 ALA A O 1
ATOM 730 N N . ARG A 1 90 ? 10.235 0.862 -3.585 1.00 81.25 90 ARG A N 1
ATOM 731 C CA . ARG A 1 90 ? 11.385 0.019 -3.901 1.00 81.25 90 ARG A CA 1
ATOM 732 C C . ARG A 1 90 ? 12.696 0.731 -3.578 1.00 81.25 90 ARG A C 1
ATOM 734 O O . ARG A 1 90 ? 12.809 1.954 -3.620 1.00 81.25 90 ARG A O 1
ATOM 741 N N . TYR A 1 91 ? 13.728 -0.055 -3.318 1.00 75.25 91 TYR A N 1
ATOM 742 C CA . TYR A 1 91 ? 15.103 0.406 -3.237 1.00 75.25 91 TYR A CA 1
ATOM 743 C C . TYR A 1 91 ? 15.487 1.118 -4.541 1.00 75.25 91 TYR A C 1
ATOM 745 O O . TYR A 1 91 ? 15.212 0.600 -5.624 1.00 75.25 91 TYR A O 1
ATOM 753 N N . MET A 1 92 ? 16.135 2.283 -4.433 1.00 70.12 92 MET A N 1
ATOM 754 C CA . MET A 1 92 ? 16.480 3.170 -5.559 1.00 70.12 92 MET A CA 1
ATOM 755 C C . MET A 1 92 ? 15.278 3.769 -6.313 1.00 70.12 92 MET A C 1
ATOM 757 O O . MET A 1 92 ? 15.465 4.336 -7.390 1.00 70.12 92 MET A O 1
ATOM 761 N N . ALA A 1 93 ? 14.050 3.663 -5.793 1.00 74.31 93 ALA A N 1
ATOM 762 C CA . ALA A 1 93 ? 12.937 4.446 -6.320 1.00 74.31 93 ALA A CA 1
ATOM 763 C C . ALA A 1 93 ? 13.078 5.909 -5.873 1.00 74.31 93 ALA A C 1
ATOM 765 O O . ALA A 1 93 ? 13.400 6.170 -4.719 1.00 74.31 93 ALA A O 1
ATOM 766 N N . GLU A 1 94 ? 12.825 6.869 -6.766 1.00 71.62 94 GLU A N 1
ATOM 767 C CA . GLU A 1 94 ? 12.846 8.300 -6.415 1.00 71.62 94 GLU A CA 1
ATOM 768 C C . GLU A 1 94 ? 11.632 8.687 -5.551 1.00 71.62 94 GLU A C 1
ATOM 770 O O . GLU A 1 94 ? 11.736 9.509 -4.636 1.00 71.62 94 GLU A O 1
ATOM 775 N N . THR A 1 95 ? 10.483 8.063 -5.826 1.00 76.88 95 THR A N 1
ATOM 776 C CA . THR A 1 95 ? 9.194 8.267 -5.152 1.00 76.88 95 THR A CA 1
ATOM 777 C C . THR A 1 95 ? 8.599 6.925 -4.720 1.00 76.88 95 THR A C 1
ATOM 779 O O . THR A 1 95 ? 8.995 5.894 -5.264 1.00 76.88 95 THR A O 1
ATOM 782 N N . PRO A 1 96 ? 7.631 6.901 -3.785 1.00 85.12 96 PRO A N 1
ATOM 783 C CA . PRO A 1 96 ? 6.864 5.689 -3.501 1.00 85.12 96 PRO A CA 1
ATOM 784 C C . PRO A 1 96 ? 6.233 5.092 -4.765 1.00 85.12 96 PRO A C 1
ATOM 786 O O . PRO A 1 96 ? 5.808 5.837 -5.646 1.00 85.12 96 PRO A O 1
ATOM 789 N N . ASP A 1 97 ? 6.150 3.764 -4.838 1.00 86.50 97 ASP A N 1
ATOM 790 C CA . ASP A 1 97 ? 5.448 3.041 -5.905 1.00 86.50 97 ASP A CA 1
ATOM 791 C C . ASP A 1 97 ? 3.946 2.950 -5.590 1.00 86.50 97 ASP A C 1
ATOM 793 O O . ASP A 1 97 ? 3.100 3.101 -6.477 1.00 86.50 97 ASP A O 1
ATOM 797 N N . TYR A 1 98 ? 3.627 2.730 -4.308 1.00 91.44 98 TYR A N 1
ATOM 798 C CA . TYR A 1 98 ? 2.266 2.628 -3.793 1.00 91.44 98 TYR A CA 1
ATOM 799 C C . TYR A 1 98 ? 2.067 3.484 -2.547 1.00 91.44 98 TYR A C 1
ATOM 801 O O . TYR A 1 98 ? 2.944 3.605 -1.690 1.00 91.44 98 TYR A O 1
ATOM 809 N N . SER A 1 99 ? 0.863 4.029 -2.406 1.00 93.75 99 SER A N 1
ATOM 810 C CA . SER A 1 99 ? 0.380 4.603 -1.158 1.00 93.75 99 SER A CA 1
ATOM 811 C C . SER A 1 99 ? -1.012 4.099 -0.856 1.00 93.75 99 SER A C 1
ATOM 813 O O . SER A 1 99 ? -1.864 4.061 -1.741 1.00 93.75 99 SER A O 1
ATOM 815 N N . ILE A 1 100 ? -1.285 3.832 0.410 1.00 94.69 100 ILE A N 1
ATOM 816 C CA . ILE A 1 100 ? -2.645 3.608 0.895 1.00 94.69 100 ILE A CA 1
ATOM 817 C C . ILE A 1 100 ? -3.050 4.718 1.851 1.00 94.69 100 ILE A C 1
ATOM 819 O O . ILE A 1 100 ? -2.254 5.174 2.672 1.00 94.69 100 ILE A O 1
ATOM 823 N N . VAL A 1 101 ? -4.299 5.156 1.726 1.00 94.38 101 VAL A N 1
ATOM 824 C CA . VAL A 1 101 ? -4.917 6.139 2.616 1.00 94.38 101 VAL A CA 1
ATOM 825 C C . VAL A 1 101 ? -5.774 5.381 3.614 1.00 94.38 101 VAL A C 1
ATOM 827 O O . VAL A 1 101 ? -6.761 4.756 3.229 1.00 94.38 101 VAL A O 1
ATOM 830 N N . ILE A 1 102 ? -5.416 5.442 4.888 1.00 94.31 102 ILE A N 1
ATOM 831 C CA . ILE A 1 102 ? -6.110 4.753 5.974 1.00 94.31 102 ILE A CA 1
ATOM 832 C C . ILE A 1 102 ? -6.811 5.787 6.837 1.00 94.31 102 ILE A C 1
ATOM 834 O O . ILE A 1 102 ? -6.199 6.775 7.223 1.00 94.31 102 ILE A O 1
ATOM 838 N N . HIS A 1 103 ? -8.076 5.557 7.161 1.00 93.88 103 HIS A N 1
ATOM 839 C CA . HIS A 1 103 ? -8.837 6.371 8.096 1.00 93.88 103 HIS A CA 1
ATOM 840 C C . HIS A 1 103 ? -9.181 5.570 9.349 1.00 93.88 103 HIS A C 1
ATOM 842 O O . HIS A 1 103 ? -9.798 4.512 9.234 1.00 93.88 103 HIS A O 1
ATOM 848 N N . ALA A 1 104 ? -8.827 6.088 10.524 1.00 92.75 104 ALA A N 1
ATOM 849 C CA . ALA A 1 104 ? -9.147 5.518 11.829 1.00 92.75 104 ALA A CA 1
ATOM 850 C C . ALA A 1 104 ? -10.166 6.416 12.544 1.00 92.75 104 ALA A C 1
ATOM 852 O O . ALA A 1 104 ? -9.824 7.475 13.065 1.00 92.75 104 ALA A O 1
ATOM 853 N N . GLY A 1 105 ? -11.438 6.025 12.530 1.00 91.38 105 GLY A N 1
ATOM 854 C CA . GLY A 1 105 ? -12.529 6.826 13.084 1.00 91.38 105 GLY A CA 1
ATOM 855 C C . GLY A 1 105 ? -13.524 5.996 13.881 1.00 91.38 105 GLY A C 1
ATOM 856 O O . GLY A 1 105 ? -13.272 4.839 14.204 1.00 91.38 105 GLY A O 1
ATOM 857 N N . LEU A 1 106 ? -14.673 6.600 14.181 1.00 92.06 106 LEU A N 1
ATOM 858 C CA . LEU A 1 106 ? -15.818 5.900 14.755 1.00 92.06 106 LEU A CA 1
ATOM 859 C C . LEU A 1 106 ? -16.896 5.718 13.688 1.00 92.06 106 LEU A C 1
ATOM 861 O O . LEU A 1 106 ? -17.105 6.596 12.845 1.00 92.06 106 LEU A O 1
ATOM 865 N N . ASP A 1 107 ? -17.593 4.590 13.722 1.00 90.62 107 ASP A N 1
ATOM 866 C CA . ASP A 1 107 ? -18.771 4.367 12.896 1.00 90.62 107 ASP A CA 1
ATOM 867 C C . ASP A 1 107 ? -20.040 5.004 13.496 1.00 90.62 107 ASP A C 1
ATOM 869 O O . ASP A 1 107 ? -20.007 5.718 14.500 1.00 90.62 107 ASP A O 1
ATOM 873 N N . SER A 1 108 ? -21.196 4.758 12.871 1.00 89.88 108 SER A N 1
ATOM 874 C CA . SER A 1 108 ? -22.479 5.303 13.335 1.00 89.88 108 SER A CA 1
ATOM 875 C C . SER A 1 108 ? -22.924 4.794 14.710 1.00 89.88 108 SER A C 1
ATOM 877 O O . SER A 1 108 ? -23.792 5.414 15.322 1.00 89.88 108 SER A O 1
ATOM 879 N N . SER A 1 109 ? -22.380 3.669 15.180 1.00 91.12 109 SER A N 1
ATOM 880 C CA . SER A 1 109 ? -22.616 3.146 16.530 1.00 91.12 109 SER A CA 1
ATOM 881 C C . SER A 1 109 ? -21.631 3.684 17.567 1.00 91.12 109 SER A C 1
ATOM 883 O O . SER A 1 109 ? -21.836 3.453 18.755 1.00 91.12 109 SER A O 1
ATOM 885 N N . GLY A 1 110 ? -20.619 4.448 17.147 1.00 90.94 110 GLY A N 1
ATOM 886 C CA . GLY A 1 110 ? -19.556 4.924 18.027 1.00 90.94 110 GLY A CA 1
ATOM 887 C C . GLY A 1 110 ? -18.457 3.887 18.266 1.00 90.94 110 GLY A C 1
ATOM 888 O O . GLY A 1 110 ? -17.628 4.102 19.145 1.00 90.94 110 GLY A O 1
ATOM 889 N N . GLU A 1 111 ? -18.445 2.793 17.502 1.00 91.81 111 GLU A N 1
ATOM 890 C CA . GLU A 1 111 ? -17.399 1.772 17.556 1.00 91.81 111 GLU A CA 1
ATOM 891 C C . GLU A 1 111 ? -16.241 2.161 16.642 1.00 91.81 111 GLU A C 1
ATOM 893 O O . GLU A 1 111 ? -16.437 2.816 15.614 1.00 91.81 111 GLU A O 1
ATOM 898 N N . GLU A 1 112 ? -15.023 1.761 17.008 1.00 92.25 112 GLU A N 1
ATOM 899 C CA . GLU A 1 112 ? -13.857 2.029 16.173 1.00 92.25 112 GLU A CA 1
ATOM 900 C C . GLU A 1 112 ? -13.989 1.340 14.814 1.00 92.25 112 GLU A C 1
ATOM 902 O O . GLU A 1 112 ? -14.283 0.149 14.703 1.00 92.25 112 GLU A O 1
ATOM 907 N N . LYS A 1 113 ? -13.717 2.110 13.764 1.00 94.31 113 LYS A N 1
ATOM 908 C CA . LYS A 1 113 ? -13.685 1.638 12.394 1.00 94.31 113 LYS A CA 1
ATOM 909 C C . LYS A 1 113 ? -12.451 2.176 11.694 1.00 94.31 113 LYS A C 1
ATOM 911 O O . LYS A 1 113 ? -12.347 3.372 11.413 1.00 94.31 113 LYS A O 1
ATOM 916 N N . ILE A 1 114 ? -11.557 1.258 11.345 1.00 94.94 114 ILE A N 1
ATOM 917 C CA . ILE A 1 114 ? -10.345 1.557 10.590 1.00 94.94 114 ILE A CA 1
ATOM 918 C C . ILE A 1 114 ? -10.538 1.057 9.163 1.00 94.94 114 ILE A C 1
ATOM 920 O O . ILE A 1 114 ? -10.891 -0.097 8.934 1.00 94.94 114 ILE A O 1
ATOM 924 N N . THR A 1 115 ? -10.393 1.948 8.188 1.00 95.00 115 THR A N 1
ATOM 925 C CA . THR A 1 115 ? -10.702 1.663 6.783 1.00 95.00 115 THR A CA 1
ATOM 926 C C . THR A 1 115 ? -9.580 2.144 5.881 1.00 95.00 115 THR A C 1
ATOM 928 O O . THR A 1 115 ? -9.220 3.318 5.924 1.00 95.00 115 THR A O 1
ATOM 931 N N . ILE A 1 116 ? -9.084 1.275 5.002 1.00 95.31 116 ILE A N 1
ATOM 932 C CA . ILE A 1 116 ? -8.285 1.703 3.854 1.00 95.31 116 ILE A CA 1
ATOM 933 C C . ILE A 1 116 ? -9.256 2.321 2.849 1.00 95.31 116 ILE A C 1
ATOM 935 O O . ILE A 1 116 ? -10.054 1.624 2.220 1.00 95.31 116 ILE A O 1
ATOM 939 N N . LEU A 1 117 ? -9.226 3.644 2.732 1.00 95.12 117 LEU A N 1
ATOM 940 C CA . LEU A 1 117 ? -10.115 4.416 1.871 1.00 95.12 117 LEU A CA 1
ATOM 941 C C . LEU A 1 117 ? -9.742 4.243 0.401 1.00 95.12 117 LEU A C 1
ATOM 943 O O . LEU A 1 117 ? -10.605 3.974 -0.436 1.00 95.12 117 LEU A O 1
ATOM 947 N N . SER A 1 118 ? -8.458 4.378 0.081 1.00 95.88 118 SER A N 1
ATOM 948 C CA . SER A 1 118 ? -7.973 4.362 -1.296 1.00 95.88 118 SER A CA 1
ATOM 949 C C . SER A 1 118 ? -6.541 3.860 -1.405 1.00 95.88 118 SER A C 1
ATOM 951 O O . SER A 1 118 ? -5.779 3.862 -0.438 1.00 95.88 118 SER A O 1
ATOM 953 N N . ILE A 1 119 ? -6.198 3.448 -2.622 1.00 95.19 119 ILE A N 1
ATOM 954 C CA . ILE A 1 119 ? -4.832 3.202 -3.072 1.00 95.19 119 ILE A CA 1
ATOM 955 C C . ILE A 1 119 ? -4.454 4.245 -4.122 1.00 95.19 119 ILE A C 1
ATOM 957 O O . ILE A 1 119 ? -5.287 4.658 -4.933 1.00 95.19 119 ILE A O 1
ATOM 961 N N . ILE A 1 120 ? -3.198 4.665 -4.089 1.00 93.50 120 ILE A N 1
ATOM 962 C CA . ILE A 1 120 ? -2.536 5.523 -5.064 1.00 93.50 120 ILE A CA 1
ATOM 963 C C . ILE A 1 120 ? -1.341 4.733 -5.580 1.00 93.50 120 ILE A C 1
ATOM 965 O O . ILE A 1 120 ? -0.631 4.124 -4.784 1.00 93.50 1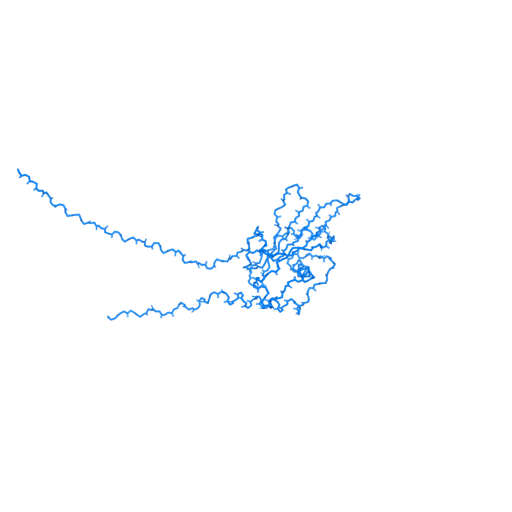20 ILE A O 1
ATOM 969 N N . TRP A 1 121 ? -1.122 4.725 -6.886 1.00 91.25 121 TRP A N 1
ATOM 970 C CA . TRP A 1 121 ? 0.025 4.043 -7.474 1.00 91.25 121 TRP A CA 1
ATOM 971 C C . TRP A 1 121 ? 0.567 4.802 -8.671 1.00 91.25 121 TRP A C 1
ATOM 973 O O . TRP A 1 121 ? -0.166 5.547 -9.331 1.00 91.25 121 TRP A O 1
ATOM 983 N N . GLU A 1 122 ? 1.850 4.611 -8.952 1.00 83.69 122 GLU A N 1
ATOM 984 C CA . GLU A 1 122 ? 2.493 5.205 -10.118 1.00 83.69 122 GLU A CA 1
ATOM 985 C C . GLU A 1 122 ? 1.991 4.574 -11.432 1.00 83.69 122 GLU A C 1
ATOM 987 O O . GLU A 1 122 ? 1.859 3.355 -11.550 1.00 83.69 122 GLU A O 1
ATOM 992 N N . THR A 1 123 ? 1.698 5.403 -12.440 1.00 73.50 123 THR A N 1
ATOM 993 C CA . THR A 1 123 ? 1.104 4.956 -13.721 1.00 73.50 123 THR A CA 1
ATOM 994 C C . THR A 1 123 ? 2.007 5.072 -14.941 1.00 73.50 123 THR A C 1
ATOM 996 O O . THR A 1 123 ? 1.619 4.606 -16.015 1.00 73.50 123 THR A O 1
ATOM 999 N N . ILE A 1 124 ? 3.181 5.694 -14.823 1.00 62.88 124 ILE A N 1
ATOM 1000 C CA . ILE A 1 124 ? 4.086 5.934 -15.959 1.00 62.88 124 ILE A CA 1
ATOM 1001 C C . ILE A 1 124 ? 5.380 5.139 -15.812 1.00 62.88 124 ILE A C 1
ATOM 1003 O O . ILE A 1 124 ? 5.752 4.769 -14.708 1.00 62.88 124 ILE A O 1
ATOM 1007 N N . GLU A 1 125 ? 6.018 4.888 -16.964 1.00 54.41 125 GLU A N 1
ATOM 1008 C CA . GLU A 1 125 ? 7.357 4.328 -17.184 1.00 54.41 125 GLU A CA 1
ATOM 1009 C C . GLU A 1 125 ? 8.417 4.831 -16.191 1.00 54.41 125 GLU A C 1
ATOM 1011 O O . GLU A 1 125 ? 9.288 5.639 -16.510 1.00 54.41 125 GLU A O 1
ATOM 1016 N N . THR A 1 126 ? 8.401 4.290 -14.984 1.00 51.78 126 THR A N 1
ATOM 1017 C CA . THR A 1 126 ? 9.618 4.021 -14.233 1.00 51.78 126 THR A CA 1
ATOM 1018 C C . THR A 1 126 ? 10.160 2.664 -14.667 1.00 51.78 126 THR A C 1
ATOM 1020 O O . THR A 1 126 ? 9.594 1.975 -15.525 1.00 51.78 126 THR A O 1
ATOM 1023 N N . LEU A 1 127 ? 11.301 2.254 -14.112 1.00 50.94 127 LEU A N 1
ATOM 1024 C CA . LEU A 1 127 ? 11.975 0.986 -14.431 1.00 50.94 127 LEU A CA 1
ATOM 1025 C C . LEU A 1 127 ? 11.054 -0.251 -14.352 1.00 50.94 127 LEU A C 1
ATOM 1027 O O . LEU A 1 127 ? 11.403 -1.301 -14.893 1.00 50.94 127 LEU A O 1
ATOM 1031 N N . TRP A 1 128 ? 9.885 -0.096 -13.728 1.00 47.75 128 TRP A N 1
ATOM 1032 C CA . TRP A 1 128 ? 8.783 -1.033 -13.616 1.00 47.75 128 TRP A CA 1
ATOM 1033 C C . TRP A 1 128 ? 8.113 -1.451 -14.939 1.00 47.75 128 TRP A C 1
ATOM 1035 O O . TRP A 1 128 ? 7.968 -2.648 -15.186 1.00 47.75 128 TRP A O 1
ATOM 1045 N N . SER A 1 129 ? 7.740 -0.530 -15.836 1.00 52.88 129 SER A N 1
ATOM 1046 C CA . SER A 1 129 ? 7.039 -0.900 -17.080 1.00 52.88 129 SER A CA 1
ATOM 1047 C C . SER A 1 129 ? 8.026 -1.189 -18.209 1.00 52.88 129 SER A C 1
ATOM 1049 O O . SER A 1 129 ? 7.925 -0.655 -19.312 1.00 52.88 129 SER A O 1
ATOM 1051 N N . ALA A 1 130 ? 9.002 -2.066 -17.968 1.00 50.25 130 ALA A N 1
ATOM 1052 C CA . ALA A 1 130 ? 9.889 -2.551 -19.030 1.00 50.25 130 ALA A CA 1
ATOM 1053 C C . ALA A 1 130 ? 9.121 -3.183 -20.211 1.00 50.25 130 ALA A C 1
ATOM 1055 O O . ALA A 1 130 ? 9.663 -3.296 -21.307 1.00 50.25 130 ALA A O 1
ATOM 1056 N N . THR A 1 131 ? 7.857 -3.550 -19.985 1.00 54.34 131 THR A N 1
ATOM 1057 C CA . THR A 1 131 ? 6.890 -4.042 -20.972 1.00 54.34 131 THR A CA 1
ATOM 1058 C C . THR A 1 131 ? 6.007 -2.947 -21.593 1.00 54.34 131 TH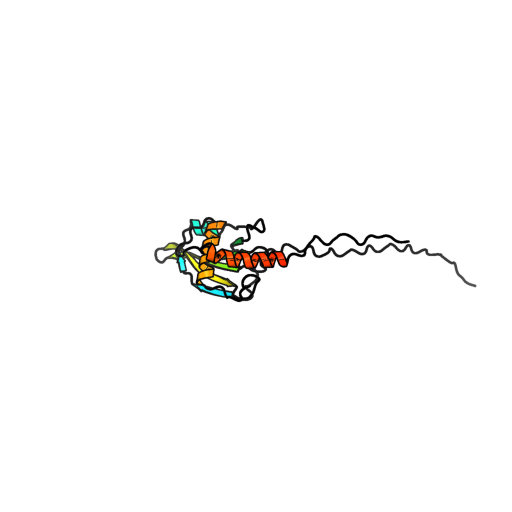R A C 1
ATOM 1060 O O . THR A 1 131 ? 5.245 -3.246 -22.507 1.00 54.34 131 THR A O 1
ATOM 1063 N N . GLY A 1 132 ? 6.073 -1.701 -21.107 1.00 56.06 132 GLY A N 1
ATOM 1064 C CA . GLY A 1 132 ? 5.162 -0.603 -21.463 1.00 56.06 132 GLY A CA 1
ATOM 1065 C C . GLY A 1 132 ? 3.745 -0.754 -20.893 1.00 56.06 132 GLY A C 1
ATOM 1066 O O . GLY A 1 132 ? 2.848 0.008 -21.250 1.00 56.06 132 GLY A O 1
ATOM 1067 N N . GLU A 1 133 ? 3.518 -1.748 -20.032 1.00 63.19 133 GLU A N 1
ATOM 1068 C CA . GLU A 1 133 ? 2.197 -2.056 -19.494 1.00 63.19 133 GLU A CA 1
ATOM 1069 C C . GLU A 1 133 ? 1.911 -1.241 -18.227 1.00 63.19 133 GLU A C 1
ATOM 1071 O O . GLU A 1 133 ? 2.699 -1.233 -17.279 1.00 63.19 133 GLU A O 1
ATOM 1076 N N . GLN A 1 134 ? 0.770 -0.551 -18.215 1.00 75.38 134 GLN A N 1
ATOM 1077 C CA . GLN A 1 134 ? 0.309 0.204 -17.053 1.00 75.38 134 GLN A CA 1
ATOM 1078 C C . GLN A 1 134 ? -0.113 -0.746 -15.928 1.00 75.38 134 GLN A C 1
ATOM 1080 O O . GLN A 1 134 ? -0.759 -1.769 -16.165 1.00 75.38 134 GLN A O 1
ATOM 1085 N N . ILE A 1 135 ? 0.209 -0.384 -14.685 1.00 81.69 135 ILE A N 1
ATOM 1086 C CA . ILE A 1 135 ? -0.290 -1.100 -13.510 1.00 81.69 135 ILE A CA 1
ATOM 1087 C C . ILE A 1 135 ? -1.806 -0.920 -13.433 1.00 81.69 135 ILE A C 1
ATOM 1089 O O . ILE A 1 135 ? -2.299 0.206 -13.330 1.00 81.69 135 ILE A O 1
ATOM 1093 N N . SER A 1 136 ? -2.541 -2.031 -13.458 1.00 87.62 136 SER A N 1
ATOM 1094 C CA . SER A 1 136 ? -3.978 -2.023 -13.202 1.00 87.62 136 SER A CA 1
ATOM 1095 C C . SER A 1 136 ? -4.269 -1.824 -11.714 1.00 87.62 136 SER A C 1
ATOM 1097 O O . SER A 1 136 ? -3.468 -2.185 -10.855 1.00 87.62 136 SER A O 1
ATOM 1099 N N . GLU A 1 137 ? -5.456 -1.300 -11.408 1.00 91.81 137 GLU A N 1
ATOM 1100 C CA . GLU A 1 137 ? -5.950 -1.179 -10.030 1.00 91.81 137 GLU A CA 1
ATOM 1101 C C . GLU A 1 137 ? -5.898 -2.516 -9.274 1.00 91.81 137 GLU A C 1
ATOM 1103 O O . GLU A 1 137 ? -5.436 -2.563 -8.136 1.00 91.81 137 GLU A O 1
ATOM 1108 N N . ASP A 1 138 ? -6.355 -3.598 -9.914 1.00 91.12 138 ASP A N 1
ATOM 1109 C CA . ASP A 1 138 ? -6.351 -4.944 -9.332 1.00 91.12 138 ASP A CA 1
ATOM 1110 C C . ASP A 1 138 ? -4.932 -5.385 -8.963 1.00 91.12 138 ASP A C 1
ATOM 1112 O O . ASP A 1 138 ? -4.672 -5.776 -7.826 1.00 91.12 138 ASP A O 1
ATOM 1116 N N . TYR A 1 139 ? -3.985 -5.217 -9.888 1.00 88.38 139 TYR A N 1
ATOM 1117 C CA . TYR A 1 139 ? -2.593 -5.566 -9.645 1.00 88.38 139 TYR A CA 1
ATOM 1118 C C . TYR A 1 139 ? -1.991 -4.726 -8.509 1.00 88.38 139 TYR A C 1
ATOM 1120 O O . TYR A 1 139 ? -1.336 -5.282 -7.632 1.00 88.38 139 TYR A O 1
ATOM 1128 N N . ALA A 1 140 ? -2.235 -3.409 -8.488 1.00 90.69 140 ALA A N 1
ATOM 1129 C CA . ALA A 1 140 ? -1.731 -2.522 -7.437 1.00 90.69 140 ALA A CA 1
ATOM 1130 C C . ALA A 1 140 ? -2.227 -2.954 -6.050 1.00 90.69 140 ALA A C 1
ATOM 1132 O O . ALA A 1 140 ? -1.439 -3.082 -5.114 1.00 90.69 140 ALA A O 1
ATOM 1133 N N . LYS A 1 141 ? -3.530 -3.232 -5.917 1.00 93.50 141 LYS A N 1
ATOM 1134 C CA . LYS A 1 141 ? -4.107 -3.676 -4.644 1.00 93.50 141 LYS A CA 1
ATOM 1135 C C . LYS A 1 141 ? -3.561 -5.041 -4.216 1.00 93.50 141 LYS A C 1
ATOM 1137 O O . LYS A 1 141 ? -3.218 -5.212 -3.049 1.00 93.50 141 LYS A O 1
ATOM 1142 N N . ARG A 1 142 ? -3.446 -6.001 -5.142 1.00 91.25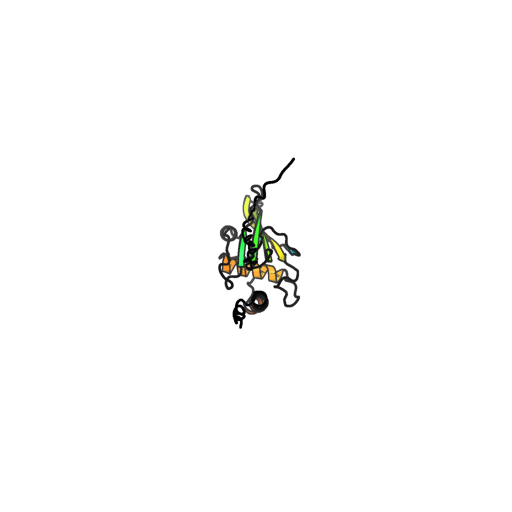 142 ARG A N 1
ATOM 1143 C CA . ARG A 1 142 ? -2.920 -7.348 -4.852 1.00 91.25 142 ARG A CA 1
ATOM 1144 C C . ARG A 1 142 ? -1.430 -7.333 -4.500 1.00 91.25 142 ARG A C 1
ATOM 1146 O O . ARG A 1 142 ? -1.025 -8.087 -3.618 1.00 91.25 142 ARG A O 1
ATOM 1153 N N . GLU A 1 143 ? -0.623 -6.467 -5.123 1.00 89.25 143 GLU A N 1
ATOM 1154 C CA . GLU A 1 143 ? 0.785 -6.300 -4.734 1.00 89.25 143 GLU A CA 1
ATOM 1155 C C . GLU A 1 143 ? 0.895 -5.674 -3.343 1.00 89.25 143 GLU A C 1
ATOM 1157 O O . GLU A 1 143 ? 1.629 -6.201 -2.520 1.00 89.25 143 GLU A O 1
ATOM 1162 N N . VAL A 1 144 ? 0.115 -4.636 -3.016 1.00 91.88 144 VAL A N 1
ATOM 1163 C CA . VAL A 1 144 ? 0.118 -4.077 -1.651 1.00 91.88 144 VAL A CA 1
ATOM 1164 C C . VAL A 1 144 ? -0.262 -5.130 -0.607 1.00 91.88 144 VAL A C 1
ATOM 1166 O O . VAL A 1 144 ? 0.402 -5.218 0.419 1.00 91.88 144 VAL A O 1
ATOM 1169 N N . VAL A 1 145 ? -1.263 -5.978 -0.871 1.00 92.19 145 VAL A N 1
ATOM 1170 C CA . VAL A 1 145 ? -1.616 -7.087 0.038 1.00 92.19 145 VAL A CA 1
ATOM 1171 C C . VAL A 1 145 ? -0.451 -8.056 0.231 1.00 92.19 145 VAL A C 1
ATOM 1173 O O . VAL A 1 145 ? -0.143 -8.408 1.370 1.00 92.19 145 VAL A O 1
ATOM 1176 N N . LEU A 1 146 ? 0.220 -8.448 -0.857 1.00 89.00 146 LEU A N 1
ATOM 1177 C CA . LEU A 1 146 ? 1.411 -9.298 -0.799 1.00 89.00 146 LEU A CA 1
ATOM 1178 C C . LEU A 1 146 ? 2.507 -8.658 0.067 1.00 89.00 146 LEU A C 1
ATOM 1180 O O . LEU A 1 146 ? 3.052 -9.314 0.952 1.00 89.00 146 LEU A O 1
ATOM 1184 N N . LEU A 1 147 ? 2.799 -7.372 -0.148 1.00 89.19 147 LEU A N 1
ATOM 1185 C CA . LEU A 1 147 ? 3.844 -6.646 0.578 1.00 89.19 147 LEU A CA 1
ATOM 1186 C C . LEU A 1 147 ? 3.514 -6.480 2.061 1.00 89.19 147 LEU A C 1
ATOM 1188 O O . LEU A 1 147 ? 4.376 -6.709 2.908 1.00 89.19 147 LEU A O 1
ATOM 1192 N N . SER A 1 148 ? 2.274 -6.122 2.389 1.00 90.62 148 SER A N 1
ATOM 1193 C CA . SER A 1 148 ? 1.818 -5.992 3.773 1.00 90.62 148 SER A CA 1
ATOM 1194 C C . SER A 1 148 ? 1.930 -7.315 4.535 1.00 90.62 148 SER A C 1
ATOM 1196 O O . SER A 1 148 ? 2.391 -7.319 5.674 1.00 90.62 148 SER A O 1
ATOM 1198 N N . ARG A 1 149 ? 1.597 -8.449 3.908 1.00 89.31 149 ARG A N 1
ATOM 1199 C CA . ARG A 1 149 ? 1.748 -9.774 4.532 1.00 89.31 149 ARG A CA 1
ATOM 1200 C C . ARG A 1 149 ? 3.210 -10.177 4.697 1.00 89.31 149 ARG A C 1
ATOM 1202 O O . ARG A 1 149 ? 3.599 -10.643 5.763 1.00 89.31 149 ARG A O 1
ATOM 1209 N N . GLN A 1 150 ? 4.031 -9.978 3.664 1.00 86.38 150 GLN A N 1
ATOM 1210 C CA . GLN A 1 150 ? 5.432 -10.410 3.672 1.00 86.38 150 GLN A CA 1
ATOM 1211 C C . GLN A 1 150 ? 6.325 -9.578 4.597 1.00 86.38 150 GLN A C 1
ATOM 1213 O O . GLN A 1 150 ? 7.202 -10.145 5.246 1.00 86.38 150 GLN A O 1
ATOM 1218 N N . HIS A 1 151 ? 6.116 -8.261 4.656 1.00 87.00 151 HIS A N 1
ATOM 1219 C CA . HIS A 1 151 ? 7.029 -7.344 5.346 1.00 87.00 151 HIS A CA 1
ATOM 1220 C C . HIS A 1 151 ? 6.498 -6.827 6.685 1.00 87.00 151 HIS A C 1
ATOM 1222 O O . HIS A 1 151 ? 7.298 -6.521 7.564 1.00 87.00 151 HIS A O 1
ATOM 1228 N N . LEU A 1 152 ? 5.175 -6.739 6.851 1.00 87.31 152 LEU A N 1
ATOM 1229 C CA . LEU A 1 152 ? 4.545 -6.171 8.052 1.00 87.31 152 LEU A CA 1
ATOM 1230 C C . LEU A 1 152 ? 3.739 -7.203 8.849 1.00 87.31 152 LEU A C 1
ATOM 1232 O O . LEU A 1 152 ? 3.256 -6.890 9.929 1.00 87.31 152 LEU A O 1
ATOM 1236 N N . VAL A 1 153 ? 3.588 -8.430 8.331 1.00 86.44 153 VAL A N 1
ATOM 1237 C CA . VAL A 1 153 ? 2.779 -9.497 8.950 1.00 86.44 153 VAL A CA 1
ATOM 1238 C C . VAL A 1 153 ? 1.304 -9.074 9.136 1.00 86.44 153 VAL A C 1
ATOM 1240 O O . VAL A 1 153 ? 0.610 -9.566 10.020 1.00 86.44 153 VAL A O 1
ATOM 1243 N N . CYS A 1 154 ? 0.810 -8.164 8.286 1.00 86.94 154 CYS A N 1
ATOM 1244 C CA . CYS A 1 154 ? -0.590 -7.726 8.271 1.00 86.94 154 CYS A CA 1
ATOM 1245 C C . CYS A 1 154 ? -1.463 -8.690 7.464 1.00 86.94 154 CYS A C 1
ATOM 1247 O O . CYS A 1 154 ? -1.162 -8.962 6.302 1.00 86.94 154 CYS A O 1
ATOM 1249 N N . GLU A 1 155 ? -2.626 -9.073 7.977 1.00 84.88 155 GLU A N 1
ATOM 1250 C CA . GLU A 1 155 ? -3.595 -9.929 7.288 1.00 84.88 155 GLU A CA 1
ATOM 1251 C C . GLU A 1 155 ? -4.691 -9.099 6.608 1.00 84.88 155 GLU A C 1
ATOM 1253 O O . GLU A 1 155 ? -5.878 -9.179 6.932 1.00 84.88 155 GLU A O 1
ATOM 1258 N N . LEU A 1 156 ? -4.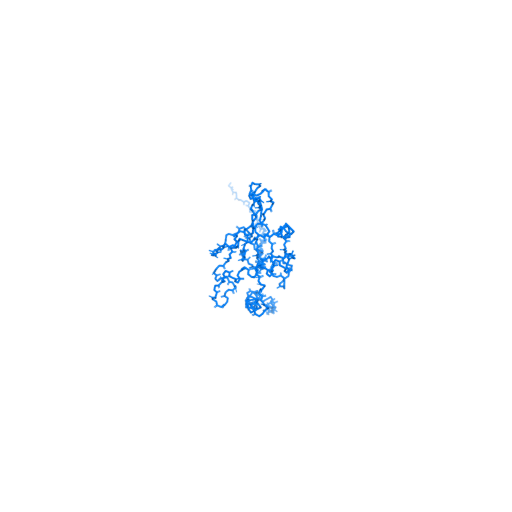296 -8.289 5.617 1.00 83.38 156 LEU A N 1
ATOM 1259 C CA . LEU A 1 156 ? -5.244 -7.436 4.896 1.00 83.38 156 LEU A CA 1
ATOM 1260 C C . LEU A 1 156 ? -6.374 -8.269 4.250 1.00 83.38 156 LEU A C 1
ATOM 1262 O O . LEU A 1 156 ? -6.095 -9.213 3.499 1.00 83.38 156 LEU A O 1
ATOM 1266 N N . PRO A 1 157 ? -7.654 -7.926 4.491 1.00 77.31 157 PRO A N 1
ATOM 1267 C CA . PRO A 1 157 ? -8.782 -8.695 3.991 1.00 77.31 157 PRO A CA 1
ATOM 1268 C C . PRO A 1 157 ? -9.114 -8.377 2.527 1.00 77.31 157 PRO A C 1
ATOM 1270 O O . PRO A 1 157 ? -8.876 -7.282 2.020 1.00 77.31 157 PRO A O 1
ATOM 1273 N N . GLY A 1 158 ? -9.790 -9.323 1.870 1.00 65.88 158 GLY A N 1
ATOM 1274 C CA . GLY A 1 158 ? -10.610 -9.036 0.687 1.00 65.88 158 GLY A CA 1
ATOM 1275 C C . GLY A 1 158 ? -9.935 -9.154 -0.678 1.00 65.88 158 GLY A C 1
ATOM 1276 O O . GLY A 1 158 ? -10.614 -8.911 -1.673 1.00 65.88 158 GLY A O 1
ATOM 1277 N N . LEU A 1 159 ? -8.663 -9.559 -0.756 1.00 71.44 159 LEU A N 1
ATOM 1278 C CA . LEU A 1 159 ? -7.981 -9.844 -2.022 1.00 71.44 159 LEU A CA 1
ATOM 1279 C C . LEU A 1 159 ? -7.066 -11.066 -1.915 1.00 71.44 159 LEU A C 1
ATOM 1281 O O . LEU A 1 159 ? -6.408 -11.291 -0.895 1.00 71.44 159 LEU A O 1
ATOM 1285 N N . GLU A 1 160 ? -7.034 -11.844 -2.995 1.00 77.94 160 GLU A N 1
ATOM 1286 C CA . GLU A 1 160 ? -6.038 -12.892 -3.196 1.00 77.94 160 GLU A CA 1
ATOM 1287 C C . GLU A 1 160 ? -4.681 -12.251 -3.503 1.00 77.94 160 GLU A C 1
ATOM 1289 O O . GLU A 1 160 ? -4.591 -11.304 -4.289 1.00 77.94 160 GLU A O 1
ATOM 1294 N N . GLU A 1 161 ? -3.619 -12.780 -2.899 1.00 75.31 161 GLU A N 1
ATOM 1295 C CA . GLU A 1 161 ? -2.250 -12.367 -3.215 1.00 75.31 161 GLU A CA 1
ATOM 1296 C C . GLU A 1 161 ? -1.935 -12.572 -4.699 1.00 75.31 161 GLU A C 1
ATOM 1298 O O . GLU A 1 161 ? -2.504 -13.445 -5.371 1.00 75.31 161 GLU A O 1
ATOM 1303 N N . LEU A 1 162 ? -1.000 -11.771 -5.215 1.00 78.56 162 LEU A N 1
ATOM 1304 C CA . LEU A 1 162 ? -0.357 -12.095 -6.484 1.00 78.56 162 LEU A CA 1
ATOM 1305 C C . LEU A 1 162 ? 0.327 -13.455 -6.366 1.00 78.56 162 LEU A C 1
ATOM 1307 O O . LEU A 1 162 ? 1.079 -13.706 -5.423 1.00 78.56 162 LEU A O 1
ATOM 1311 N N . GLN A 1 163 ? 0.082 -14.323 -7.343 1.00 83.06 163 GLN A N 1
ATOM 1312 C CA . GLN A 1 163 ? 0.808 -15.581 -7.433 1.00 83.06 163 GLN A CA 1
ATOM 1313 C C . GLN A 1 163 ? 2.244 -15.320 -7.906 1.00 83.06 163 GLN A C 1
ATOM 1315 O O . GLN A 1 163 ? 2.545 -14.308 -8.547 1.00 83.06 163 GLN A O 1
ATOM 1320 N N . TYR A 1 164 ? 3.162 -16.233 -7.580 1.00 74.19 164 TYR A N 1
ATOM 1321 C CA . TYR A 1 164 ? 4.581 -16.066 -7.910 1.00 74.19 164 TYR A CA 1
ATOM 1322 C C . TYR A 1 164 ? 4.815 -15.866 -9.415 1.00 74.19 164 TYR A C 1
ATOM 1324 O O . TYR A 1 164 ? 5.661 -15.070 -9.807 1.00 74.19 164 TYR A O 1
ATOM 1332 N N . ASP A 1 165 ? 4.057 -16.552 -10.264 1.00 80.19 165 ASP A N 1
ATOM 1333 C CA . ASP A 1 165 ? 4.118 -16.447 -11.723 1.00 80.19 165 ASP A CA 1
ATOM 1334 C C . ASP A 1 165 ? 3.573 -15.121 -12.276 1.00 80.19 165 ASP A C 1
ATOM 1336 O O . ASP A 1 165 ? 3.999 -14.696 -13.348 1.00 80.19 165 ASP A O 1
ATOM 1340 N N . GLU A 1 166 ? 2.696 -14.435 -11.544 1.00 76.56 166 GLU A N 1
ATOM 1341 C CA . GLU A 1 166 ? 2.212 -13.094 -11.888 1.00 76.56 166 GLU A CA 1
ATOM 1342 C C . GLU A 1 166 ? 3.194 -11.999 -11.439 1.00 76.56 166 GLU A C 1
ATOM 1344 O O . GLU A 1 166 ? 3.412 -11.014 -12.151 1.00 76.56 166 GLU A O 1
ATOM 1349 N N . TRP A 1 167 ? 3.799 -12.170 -10.261 1.00 76.62 167 TRP A N 1
ATOM 1350 C CA . TRP A 1 167 ? 4.665 -11.170 -9.631 1.00 76.62 167 TRP A CA 1
ATOM 1351 C C . TRP A 1 167 ? 6.127 -11.242 -10.106 1.00 76.62 167 TRP A C 1
ATOM 1353 O O . TRP A 1 167 ? 6.739 -10.223 -10.447 1.00 76.62 167 TRP A O 1
ATOM 1363 N N . TRP A 1 168 ? 6.697 -12.450 -10.189 1.00 73.94 168 TRP A N 1
ATOM 1364 C CA . TRP A 1 168 ? 8.118 -12.672 -10.482 1.00 73.94 168 TRP A CA 1
ATOM 1365 C C . TRP A 1 168 ? 8.590 -12.120 -11.832 1.00 73.94 168 TRP A C 1
ATOM 1367 O O . TRP A 1 168 ? 9.679 -11.545 -11.873 1.00 73.94 168 TRP A O 1
ATOM 1377 N N . PRO A 1 169 ? 7.840 -12.239 -12.947 1.00 77.25 169 PRO A N 1
ATOM 1378 C CA . PRO A 1 169 ? 8.304 -11.709 -14.227 1.00 77.25 169 PRO A CA 1
ATOM 1379 C C . PRO A 1 169 ? 8.519 -10.192 -14.198 1.00 77.25 169 PRO A C 1
ATOM 1381 O O . PRO A 1 169 ? 9.508 -9.698 -14.744 1.00 77.25 169 PRO A O 1
ATOM 1384 N N . LYS A 1 170 ? 7.633 -9.457 -13.516 1.00 73.06 170 LYS A N 1
ATOM 1385 C CA . LYS A 1 170 ? 7.741 -8.000 -13.353 1.00 73.06 170 LYS A CA 1
ATOM 1386 C C . LYS A 1 170 ? 8.921 -7.633 -12.457 1.00 73.06 170 LYS A C 1
ATOM 1388 O O . LYS A 1 170 ? 9.722 -6.767 -12.810 1.00 73.06 170 LYS A O 1
ATOM 1393 N N . TRP A 1 171 ? 9.097 -8.370 -11.361 1.00 73.81 171 TRP A N 1
ATOM 1394 C CA . TRP A 1 171 ? 10.264 -8.250 -10.489 1.00 73.81 171 TRP A CA 1
ATOM 1395 C C . TRP A 1 171 ? 11.588 -8.500 -11.227 1.00 73.81 171 TRP A C 1
ATOM 1397 O O . TRP A 1 171 ? 12.528 -7.712 -11.114 1.00 73.81 171 TRP A O 1
ATOM 1407 N N . ALA A 1 172 ? 11.669 -9.573 -12.015 1.00 74.00 172 ALA A N 1
ATOM 1408 C CA . ALA A 1 172 ? 12.887 -9.964 -12.718 1.00 74.00 172 ALA A CA 1
ATOM 1409 C C . ALA A 1 172 ? 13.283 -8.913 -13.760 1.00 74.00 172 ALA A C 1
ATOM 1411 O O . ALA A 1 172 ? 14.456 -8.546 -13.852 1.00 74.00 172 ALA A O 1
ATOM 1412 N N . ALA A 1 173 ? 12.300 -8.382 -14.494 1.00 74.56 173 ALA A N 1
ATOM 1413 C CA . ALA A 1 173 ? 12.512 -7.310 -15.459 1.00 74.56 173 ALA A CA 1
ATOM 1414 C C . ALA A 1 173 ? 13.056 -6.034 -14.796 1.00 74.56 173 ALA A C 1
ATOM 1416 O O . ALA A 1 173 ? 14.031 -5.454 -15.285 1.00 74.56 173 ALA A O 1
ATOM 1417 N N . TRP A 1 174 ? 12.477 -5.631 -13.660 1.00 75.19 174 TRP A N 1
ATOM 1418 C CA . TRP A 1 174 ? 12.970 -4.503 -12.869 1.00 75.19 174 TRP A CA 1
ATOM 1419 C C . TRP A 1 174 ? 14.409 -4.743 -12.383 1.00 75.19 174 TRP A C 1
ATOM 1421 O O . TRP A 1 174 ? 15.295 -3.924 -12.638 1.00 75.19 174 TRP A O 1
ATOM 1431 N N . LYS A 1 175 ? 14.680 -5.903 -11.769 1.00 72.56 175 LYS A N 1
ATOM 1432 C CA . LYS A 1 175 ? 15.998 -6.239 -11.204 1.00 72.56 175 LYS A CA 1
ATOM 1433 C C . LYS A 1 175 ? 17.096 -6.226 -12.262 1.00 72.56 175 LYS A C 1
ATOM 1435 O O . LYS A 1 175 ? 18.164 -5.666 -12.026 1.00 72.56 175 LYS A O 1
ATOM 1440 N N . SER A 1 176 ? 16.847 -6.817 -13.430 1.00 75.00 176 SER A N 1
ATOM 1441 C CA . SER A 1 176 ? 17.814 -6.822 -14.532 1.00 75.00 176 SER A CA 1
ATOM 1442 C C . SER A 1 176 ? 18.187 -5.412 -14.989 1.00 75.00 176 SER A C 1
ATOM 1444 O O . SER A 1 176 ? 19.350 -5.169 -15.302 1.00 75.00 176 SER A O 1
ATOM 1446 N N . ARG A 1 177 ? 17.237 -4.471 -14.996 1.00 71.56 177 ARG A N 1
ATOM 1447 C CA . ARG A 1 177 ? 17.502 -3.076 -15.369 1.00 71.56 177 ARG A CA 1
ATOM 1448 C C . ARG A 1 177 ? 18.281 -2.317 -14.306 1.00 71.56 177 ARG A C 1
ATOM 1450 O O . ARG A 1 177 ? 19.235 -1.637 -14.660 1.00 71.56 177 ARG A O 1
ATOM 1457 N N . ILE A 1 178 ? 17.917 -2.470 -13.033 1.00 71.75 178 ILE A N 1
ATOM 1458 C CA . ILE A 1 178 ? 18.653 -1.849 -11.921 1.00 71.75 178 ILE A CA 1
ATOM 1459 C C . ILE A 1 178 ? 20.108 -2.310 -11.927 1.00 71.75 178 ILE A C 1
ATOM 1461 O O . ILE A 1 178 ? 21.021 -1.491 -11.864 1.00 71.75 178 ILE A O 1
ATOM 1465 N N . LEU A 1 179 ? 20.337 -3.618 -12.077 1.00 73.44 179 LEU A N 1
ATOM 1466 C CA . LEU A 1 179 ? 21.691 -4.161 -12.175 1.00 73.44 179 LEU A CA 1
ATOM 1467 C C . LEU A 1 179 ? 22.443 -3.628 -13.402 1.00 73.44 179 LEU A C 1
ATOM 1469 O O . LEU A 1 179 ? 23.637 -3.379 -13.302 1.00 73.44 179 LEU A O 1
ATOM 1473 N N . ALA A 1 180 ? 21.760 -3.408 -14.530 1.00 75.31 180 ALA A N 1
ATOM 1474 C CA . ALA A 1 180 ? 22.362 -2.810 -15.722 1.00 75.31 180 ALA A CA 1
ATOM 1475 C C . ALA A 1 180 ? 22.652 -1.302 -15.583 1.00 75.31 180 ALA A C 1
ATOM 1477 O O . ALA A 1 180 ? 23.510 -0.789 -16.297 1.00 75.31 180 ALA A O 1
ATOM 1478 N N . SER A 1 181 ? 21.949 -0.586 -14.697 1.00 68.62 181 SER A N 1
ATOM 1479 C CA . SER A 1 181 ? 22.184 0.842 -14.435 1.00 68.62 181 SER A CA 1
ATOM 1480 C C . SER A 1 181 ? 23.277 1.112 -13.400 1.00 68.62 181 SER A C 1
ATOM 1482 O O . SER A 1 181 ? 23.732 2.248 -13.291 1.00 68.62 181 SER A O 1
ATOM 1484 N N . ILE A 1 182 ? 23.708 0.099 -12.642 1.00 67.88 182 ILE A N 1
ATOM 1485 C CA . ILE A 1 182 ? 24.833 0.232 -11.713 1.00 67.88 182 ILE A CA 1
ATOM 1486 C C . ILE A 1 182 ? 26.132 0.224 -12.540 1.00 67.88 182 ILE A C 1
ATOM 1488 O O . ILE A 1 182 ? 26.387 -0.761 -13.236 1.00 67.88 182 ILE A O 1
ATOM 1492 N N . PRO A 1 183 ? 26.967 1.282 -12.482 1.00 65.31 183 PRO A N 1
ATOM 1493 C CA . PRO A 1 183 ? 28.223 1.324 -13.222 1.00 65.31 183 PRO A CA 1
ATOM 1494 C C . PRO A 1 183 ? 29.130 0.158 -12.819 1.00 65.31 183 PRO A C 1
ATOM 1496 O O . PRO A 1 183 ? 29.333 -0.097 -11.628 1.00 65.31 183 PRO A O 1
ATOM 1499 N N . ASP A 1 184 ? 29.693 -0.536 -13.807 1.00 62.81 184 ASP A N 1
ATOM 1500 C CA . ASP A 1 184 ? 30.620 -1.638 -13.573 1.00 62.81 184 ASP A CA 1
ATOM 1501 C C . ASP A 1 184 ? 31.908 -1.108 -12.920 1.00 62.81 184 ASP A C 1
ATOM 1503 O O . ASP A 1 184 ? 32.743 -0.469 -13.562 1.00 62.81 184 ASP A O 1
ATOM 1507 N N . ARG A 1 185 ? 32.072 -1.353 -11.615 1.00 50.50 185 ARG A N 1
ATOM 1508 C CA . ARG A 1 185 ? 33.262 -0.940 -10.851 1.00 50.50 185 ARG A CA 1
ATOM 1509 C C . ARG A 1 185 ? 34.517 -1.757 -11.190 1.00 50.50 185 ARG A C 1
ATOM 1511 O O . ARG A 1 185 ? 35.541 -1.575 -10.537 1.00 50.50 185 ARG A O 1
ATOM 1518 N N . THR A 1 186 ? 34.477 -2.663 -12.170 1.00 48.91 186 THR A N 1
ATOM 1519 C CA . THR A 1 186 ? 35.619 -3.539 -12.479 1.00 48.91 186 THR A CA 1
ATOM 1520 C C . THR A 1 186 ? 36.604 -2.991 -13.511 1.00 48.91 186 THR A C 1
ATOM 1522 O O . THR A 1 186 ? 37.625 -3.633 -13.741 1.00 48.91 186 THR A O 1
ATOM 1525 N N . ASN A 1 187 ? 36.396 -1.793 -14.072 1.00 46.41 187 ASN A N 1
ATOM 1526 C CA . ASN A 1 187 ? 37.303 -1.245 -15.090 1.00 46.41 187 ASN A CA 1
ATOM 1527 C C . ASN A 1 187 ? 38.232 -0.121 -14.596 1.00 46.41 187 ASN A C 1
ATOM 1529 O O . ASN A 1 187 ? 38.508 0.831 -15.325 1.00 46.41 187 ASN A O 1
ATOM 1533 N N . THR A 1 188 ? 38.758 -0.249 -13.375 1.00 46.25 188 THR A N 1
ATOM 1534 C CA . THR A 1 188 ? 39.811 0.640 -12.856 1.00 46.25 188 THR A CA 1
ATOM 1535 C C . THR A 1 188 ? 41.086 -0.150 -12.572 1.00 46.25 188 THR A C 1
ATOM 1537 O O . THR A 1 188 ? 41.436 -0.377 -11.420 1.00 46.25 188 THR A O 1
ATOM 1540 N N . GLN A 1 189 ? 41.791 -0.590 -13.620 1.00 44.22 189 GLN A N 1
ATOM 1541 C CA . GLN A 1 189 ? 43.244 -0.813 -13.567 1.00 44.22 189 GLN A CA 1
ATOM 1542 C C . GLN A 1 189 ? 43.826 -1.083 -14.960 1.00 44.22 189 GLN A C 1
ATOM 1544 O O . GLN A 1 189 ? 43.642 -2.161 -15.516 1.00 44.22 189 GLN A O 1
ATOM 1549 N N . SER A 1 190 ? 44.558 -0.104 -15.502 1.00 45.72 190 SER A N 1
ATOM 1550 C CA . SER A 1 190 ? 45.912 -0.253 -16.083 1.00 45.72 190 SER A CA 1
ATOM 1551 C C . SER A 1 190 ? 46.217 0.846 -17.107 1.00 45.72 190 SER A C 1
ATOM 1553 O O . SER A 1 190 ? 46.278 0.600 -18.299 1.00 45.72 190 SER A O 1
ATOM 1555 N N . ASN A 1 191 ? 46.479 2.064 -16.635 1.00 44.25 191 ASN A N 1
ATOM 1556 C CA . ASN A 1 191 ? 47.331 3.006 -17.365 1.00 44.25 191 ASN A CA 1
ATOM 1557 C C . ASN A 1 191 ? 48.333 3.609 -16.378 1.00 44.25 191 ASN A C 1
ATOM 1559 O O . ASN A 1 191 ? 48.266 4.782 -16.048 1.00 44.25 191 ASN A O 1
ATOM 1563 N N . ASN A 1 192 ? 49.235 2.763 -15.884 1.00 46.41 192 ASN A N 1
ATOM 1564 C CA . ASN A 1 192 ? 50.536 3.194 -15.387 1.00 46.41 192 ASN A CA 1
ATOM 1565 C C . ASN A 1 192 ? 51.580 2.388 -16.160 1.00 46.41 192 ASN A C 1
ATOM 1567 O O . ASN A 1 192 ? 51.902 1.257 -15.799 1.00 46.41 192 ASN A O 1
ATOM 1571 N N . VAL A 1 193 ? 52.062 2.966 -17.257 1.00 47.59 193 VAL A N 1
ATOM 1572 C CA . VAL A 1 193 ? 53.392 2.667 -17.784 1.00 47.59 193 VAL A CA 1
ATOM 1573 C C . VAL A 1 193 ? 54.119 4.003 -17.798 1.00 47.59 193 VAL A C 1
ATOM 1575 O O . VAL A 1 193 ? 53.777 4.897 -18.569 1.00 47.59 193 VAL A O 1
ATOM 1578 N N . ASP A 1 194 ? 55.036 4.127 -16.846 1.00 47.22 194 ASP A N 1
ATOM 1579 C CA . ASP A 1 194 ? 55.942 5.253 -16.646 1.00 47.22 194 ASP A CA 1
ATOM 1580 C C . ASP A 1 194 ? 56.965 5.392 -17.801 1.00 47.22 194 ASP A C 1
ATOM 1582 O O . ASP A 1 194 ? 57.100 4.474 -18.619 1.00 47.22 194 ASP A O 1
ATOM 1586 N N . PRO A 1 195 ? 57.661 6.542 -17.889 1.00 56.69 195 PRO A N 1
ATOM 1587 C CA . PRO A 1 195 ? 58.273 7.066 -19.109 1.00 56.69 195 PRO A CA 1
ATOM 1588 C C . PRO A 1 195 ? 59.704 6.560 -19.356 1.00 56.69 195 PRO A C 1
ATOM 1590 O O . PRO A 1 195 ? 60.402 6.161 -18.424 1.00 56.69 195 PRO A O 1
ATOM 1593 N N . GLU A 1 196 ? 60.154 6.656 -20.613 1.00 52.62 196 GLU A N 1
ATOM 1594 C CA . GLU A 1 196 ? 61.584 6.714 -20.975 1.00 52.62 196 GLU A CA 1
ATOM 1595 C C . GLU A 1 196 ? 62.050 8.165 -21.149 1.00 52.62 196 GLU A C 1
ATOM 1597 O O . GLU A 1 196 ? 61.272 8.977 -21.709 1.00 52.62 196 GLU A O 1
#

Sequence (196 aa):
METTETMDTTQSIVPTEIEEEPEPTAEISWPVWQLPYKNSAMAPWNITISRDDFECMLESFEAWHYNDIWSVKPMPQEESSNTTLVHFARYMAETPDYSIVIHAGLDSSGEEKITILSIIWETIETLWSATGEQISEDYAKREVVLLSRQHLVCELPGLEELQYDEWWPKWAAWKSRILASIPDRTNTQSNNVDPE

pLDDT: mean 73.73, std 18.48, range [36.41, 96.19]

Secondary structure (DSSP, 8-state):
--------------------PPP---------TTSPPSSEEEEEEEEEE-HHHHHHHTS-B---BTTB-EEEEEPPPPTT-SEEEEEEEETT-SS-SEEEEEEEEE-TTS-EEEEEEEEEEE-S-STT-TT-PPPPHHHHHHHHHHHHHHHH-----S-PPPPHHHHHHHHHHHHHHHHHHS--TT----------

Foldseek 3Di:
DDDDDDDDDPDDPDPPPPPPPPDPPVPQQDAPAPDDFPAKDKDFDWAWFDPLLVVLLCDWFDQPDPVRFWTKHWDDDDPPAQKIKIFICGGSDNYGQKIWIWGWAADPVRHTTITRGMMMGHFDDDLQPPVRDGQDPLNRVQDVCVCSCPGRVRNGDDHDHDDCVRPVVSVVSSSVVVVVPPPDPPPPDDDDDDDD

Organism: NCBI:txid1531966